Protein AF-A0A7X5C8A1-F1 (afdb_monomer_lite)

Secondary structure (DSSP, 8-state):
---S-S-----HHHHHTTTTTTTTT-PPPS------SSPPPPTT-S--S------HHHHHHHHH---SSS--TT---PPP-TT-----HHHHHHHHHHHHHHHHS-SSTTSHHHHHHHHHHHGGGGGGS-HHHHHHHHHHHHHHHSGGGSS-SSHHHHHHHHHHHHHHHHTT-HHHHHHHHHHHHHHHHHHHHHHHHHHHHHH--THHHHHHHHHHHHHHHHHHHHHHHHHHHHH--

pLDDT: mean 76.16, std 24.08, range [22.42, 98.25]

Structure (mmCIF, N/CA/C/O backbone):
data_AF-A0A7X5C8A1-F1
#
_entry.id   AF-A0A7X5C8A1-F1
#
loop_
_atom_site.group_PDB
_atom_site.id
_atom_site.type_symbol
_atom_site.label_atom_id
_atom_site.label_alt_id
_atom_site.label_comp_id
_atom_site.label_asym_id
_atom_site.label_entity_id
_atom_site.label_seq_id
_atom_site.pdbx_PDB_ins_code
_atom_site.Cartn_x
_atom_site.Cartn_y
_atom_site.Cartn_z
_atom_site.occupancy
_atom_site.B_iso_or_equiv
_atom_site.auth_seq_id
_atom_site.auth_comp_id
_atom_site.auth_asym_id
_atom_site.auth_atom_id
_atom_site.pdbx_PDB_model_num
ATOM 1 N N . MET A 1 1 ? 18.783 -21.673 -19.823 1.00 23.31 1 MET A N 1
ATOM 2 C CA . MET A 1 1 ? 19.556 -21.218 -18.642 1.00 23.31 1 MET A CA 1
ATOM 3 C C . MET A 1 1 ? 19.046 -19.852 -18.131 1.00 23.31 1 MET A C 1
ATOM 5 O O . MET A 1 1 ? 19.830 -18.966 -17.845 1.00 23.31 1 MET A O 1
ATOM 9 N N . LEU A 1 2 ? 17.723 -19.670 -17.980 1.00 22.42 2 LEU A N 1
ATOM 10 C CA . LEU A 1 2 ? 17.087 -18.426 -17.498 1.00 22.42 2 LEU A CA 1
ATOM 11 C C . LEU A 1 2 ? 16.518 -18.650 -16.086 1.00 22.42 2 LEU A C 1
ATOM 13 O O . LEU A 1 2 ? 15.311 -18.630 -15.865 1.00 22.42 2 LEU A O 1
ATOM 17 N N . LYS A 1 3 ? 17.398 -18.962 -15.129 1.00 24.28 3 LYS A N 1
ATOM 18 C CA . LYS A 1 3 ? 17.053 -19.041 -13.703 1.00 24.28 3 LYS A CA 1
ATOM 19 C C . LYS A 1 3 ? 17.475 -17.730 -13.021 1.00 24.28 3 LYS A C 1
ATOM 21 O O . LYS A 1 3 ? 18.615 -17.312 -13.161 1.00 24.28 3 LYS A O 1
ATOM 26 N N . ASN A 1 4 ? 16.571 -17.159 -12.221 1.00 28.09 4 ASN A N 1
ATOM 27 C CA . ASN A 1 4 ? 16.880 -16.375 -11.011 1.00 28.09 4 ASN A CA 1
ATOM 28 C C . ASN A 1 4 ? 17.310 -14.888 -11.081 1.00 28.09 4 ASN A C 1
ATOM 30 O O . ASN A 1 4 ? 18.018 -14.463 -10.174 1.00 28.09 4 ASN A O 1
ATOM 34 N N . HIS A 1 5 ? 16.835 -14.042 -12.010 1.00 25.56 5 HIS A N 1
ATOM 35 C CA . HIS A 1 5 ? 17.118 -12.583 -11.920 1.00 25.56 5 HIS A CA 1
ATOM 36 C C . HIS A 1 5 ? 15.955 -11.604 -12.176 1.00 25.56 5 HIS A C 1
ATOM 38 O O . HIS A 1 5 ? 16.187 -10.392 -12.244 1.00 25.56 5 HIS A O 1
ATOM 44 N N . LEU A 1 6 ? 14.703 -12.076 -12.203 1.00 27.92 6 LEU A N 1
ATOM 45 C CA . LEU A 1 6 ? 13.572 -11.220 -11.827 1.00 27.92 6 LEU A CA 1
ATOM 46 C C . LEU A 1 6 ? 13.621 -11.109 -10.303 1.00 27.92 6 LEU A C 1
ATOM 48 O O . LEU A 1 6 ? 13.213 -12.022 -9.587 1.00 27.92 6 LEU A O 1
ATOM 52 N N . GLY A 1 7 ? 14.288 -10.059 -9.820 1.00 27.66 7 GLY A N 1
ATOM 53 C CA . GLY A 1 7 ? 14.437 -9.801 -8.396 1.00 27.66 7 GLY A CA 1
ATOM 54 C C . GLY A 1 7 ? 13.081 -9.896 -7.708 1.00 27.66 7 GLY A C 1
ATOM 55 O O . GLY A 1 7 ? 12.091 -9.391 -8.228 1.00 27.66 7 GLY A O 1
ATOM 56 N N . LYS A 1 8 ? 13.053 -10.549 -6.542 1.00 29.89 8 LYS A N 1
ATOM 57 C CA . LYS A 1 8 ? 11.969 -10.440 -5.561 1.00 29.89 8 LYS A CA 1
ATOM 58 C C . LYS A 1 8 ? 11.856 -8.970 -5.130 1.00 29.89 8 LYS A C 1
ATOM 60 O O . LYS A 1 8 ? 12.366 -8.585 -4.081 1.00 29.89 8 LYS A O 1
ATOM 65 N N . LEU A 1 9 ? 11.298 -8.133 -5.990 1.00 31.84 9 LEU A N 1
ATOM 66 C CA . LEU A 1 9 ? 10.830 -6.804 -5.655 1.00 31.84 9 LEU A CA 1
ATOM 67 C C . LEU A 1 9 ? 9.420 -7.031 -5.137 1.00 31.84 9 LEU A C 1
ATOM 69 O O . LEU A 1 9 ? 8.553 -7.495 -5.871 1.00 31.84 9 LEU A O 1
ATOM 73 N N . ALA A 1 10 ? 9.284 -6.857 -3.824 1.00 33.50 10 ALA A N 1
ATOM 74 C CA . ALA A 1 10 ? 8.024 -6.971 -3.119 1.00 33.50 10 ALA A CA 1
ATOM 75 C C . ALA A 1 10 ? 6.993 -6.078 -3.817 1.00 33.50 10 ALA A C 1
ATOM 77 O O . ALA A 1 10 ? 7.245 -4.901 -4.072 1.00 33.50 10 ALA A O 1
ATOM 78 N N . SER A 1 11 ? 5.878 -6.686 -4.186 1.00 31.91 11 SER A N 1
ATOM 79 C CA . SER A 1 11 ? 4.758 -6.020 -4.835 1.00 31.91 11 SER A CA 1
ATOM 80 C C . SER A 1 11 ? 3.982 -5.175 -3.825 1.00 31.91 11 SER A C 1
ATOM 82 O O . SER A 1 11 ? 3.995 -5.479 -2.633 1.00 31.91 11 SER A O 1
ATOM 84 N N . GLN A 1 12 ? 3.238 -4.151 -4.261 1.00 33.84 12 GLN A N 1
ATOM 85 C CA . GLN A 1 12 ? 2.301 -3.429 -3.379 1.00 33.84 12 GLN A CA 1
ATOM 86 C C . GLN A 1 12 ? 1.298 -4.388 -2.699 1.00 33.84 12 GLN A C 1
ATOM 88 O O . GLN A 1 12 ? 0.883 -4.153 -1.561 1.00 33.84 12 GLN A O 1
ATOM 93 N N . SER A 1 13 ? 0.989 -5.521 -3.346 1.00 33.62 13 SER A N 1
ATOM 94 C CA . SER A 1 13 ? 0.250 -6.636 -2.748 1.00 33.62 13 SER A CA 1
ATOM 95 C C . SER A 1 13 ? 1.005 -7.337 -1.615 1.00 33.62 13 SER A C 1
ATOM 97 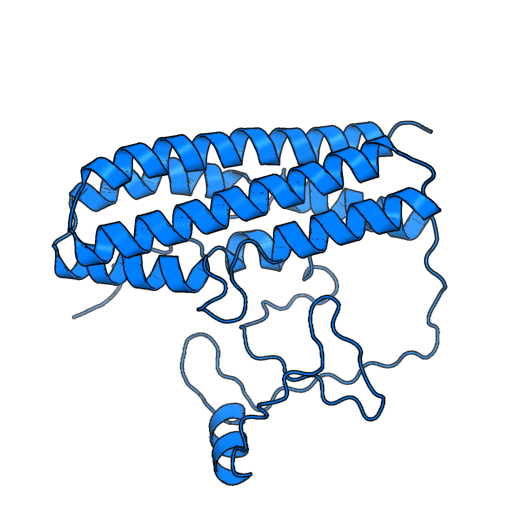O O . SER A 1 13 ? 0.387 -7.640 -0.606 1.00 33.62 13 SER A O 1
ATOM 99 N N . ASP A 1 14 ? 2.323 -7.530 -1.687 1.00 34.22 14 ASP A N 1
ATOM 100 C CA . ASP A 1 14 ? 3.098 -8.054 -0.548 1.00 34.22 14 ASP A CA 1
ATOM 101 C C . ASP A 1 14 ? 3.157 -7.044 0.616 1.00 34.22 14 ASP A C 1
ATOM 103 O O . ASP A 1 14 ? 3.264 -7.437 1.777 1.00 34.22 14 ASP A O 1
ATOM 107 N N . PHE A 1 15 ? 3.046 -5.745 0.312 1.00 37.31 15 PHE A N 1
ATOM 108 C CA . PHE A 1 15 ? 3.096 -4.655 1.290 1.00 37.31 15 PHE A CA 1
ATOM 109 C C . PHE A 1 15 ? 1.808 -4.437 2.076 1.00 37.31 15 PHE A C 1
ATOM 111 O O . PHE A 1 15 ? 1.877 -4.173 3.273 1.00 37.31 15 PHE A O 1
ATOM 118 N N . CYS A 1 16 ? 0.649 -4.545 1.425 1.00 31.77 16 CYS A N 1
ATOM 119 C CA . CYS A 1 16 ? -0.645 -4.283 2.056 1.00 31.77 16 CYS A CA 1
ATOM 120 C C . CYS A 1 16 ? -1.527 -5.525 2.239 1.00 31.77 16 CYS A C 1
ATOM 122 O O . CYS A 1 16 ? -2.360 -5.523 3.143 1.00 31.77 16 CYS A O 1
ATOM 124 N N . ALA A 1 17 ? -1.356 -6.604 1.462 1.00 29.38 17 ALA A N 1
ATOM 125 C CA . ALA A 1 17 ? -2.212 -7.786 1.621 1.00 29.38 17 ALA A CA 1
ATOM 126 C C . ALA A 1 17 ? -1.971 -8.516 2.951 1.00 29.38 17 ALA A C 1
ATOM 128 O O . ALA A 1 17 ? -2.819 -9.299 3.369 1.00 29.38 17 ALA A O 1
ATOM 129 N N . PHE A 1 18 ? -0.855 -8.257 3.641 1.00 29.42 18 PHE A N 1
ATOM 130 C CA . PHE A 1 18 ? -0.554 -8.913 4.914 1.00 29.42 18 PHE A CA 1
ATOM 131 C C . PHE A 1 18 ? -1.433 -8.435 6.081 1.00 29.42 18 PHE A C 1
ATOM 133 O O . PHE A 1 18 ? -1.764 -9.259 6.930 1.00 29.42 18 PHE A O 1
ATOM 140 N N . CYS A 1 19 ? -1.871 -7.169 6.101 1.00 26.64 19 CYS A N 1
ATOM 141 C CA . CYS A 1 19 ? -2.655 -6.634 7.227 1.00 26.64 19 CYS A CA 1
ATOM 142 C C . CYS A 1 19 ? -4.097 -7.147 7.278 1.00 26.64 19 CYS A C 1
ATOM 144 O O . CYS A 1 19 ? -4.630 -7.342 8.358 1.00 26.64 19 CYS A O 1
ATOM 146 N N . LEU A 1 20 ? -4.709 -7.458 6.132 1.00 23.97 20 LEU A N 1
ATOM 147 C CA . LEU A 1 20 ? -6.059 -8.041 6.083 1.00 23.97 20 LEU A CA 1
ATOM 148 C C . LEU A 1 20 ? -6.068 -9.582 6.153 1.00 23.97 20 L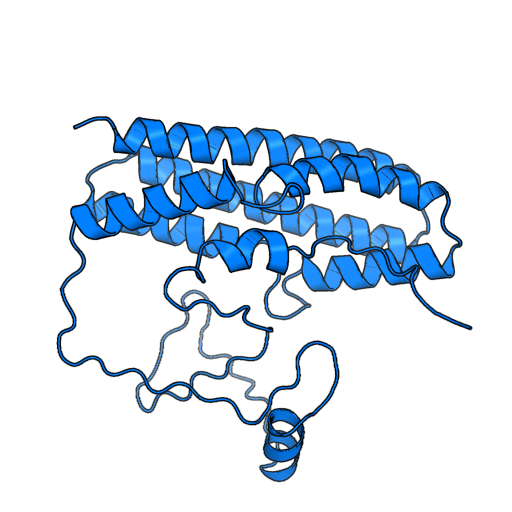EU A C 1
ATOM 150 O O . LEU A 1 20 ? -7.133 -10.188 6.247 1.00 23.97 20 LEU A O 1
ATOM 154 N N . CYS A 1 21 ? -4.907 -10.249 6.075 1.00 26.58 21 CYS A N 1
ATOM 155 C CA . CYS A 1 21 ? -4.834 -11.705 5.870 1.00 26.58 21 CYS A CA 1
ATOM 156 C C . CYS A 1 21 ? -4.460 -12.542 7.095 1.00 26.58 21 CYS A C 1
ATOM 158 O O . CYS A 1 21 ? -4.500 -13.777 6.997 1.00 26.58 21 CYS A O 1
ATOM 160 N N . ARG A 1 22 ? -4.086 -11.944 8.233 1.00 25.75 22 ARG A N 1
ATOM 161 C CA . ARG A 1 22 ? -3.644 -12.746 9.386 1.00 25.75 22 ARG A CA 1
ATOM 162 C C . ARG A 1 22 ? -4.762 -13.508 10.096 1.00 25.75 22 ARG A C 1
ATOM 164 O O . ARG A 1 22 ? -4.467 -14.542 10.682 1.00 25.75 22 ARG A O 1
ATOM 171 N N . PHE A 1 23 ? -6.027 -13.155 9.866 1.00 27.34 23 PHE A N 1
ATOM 172 C CA . PHE A 1 23 ? -7.167 -13.959 10.318 1.00 27.34 23 PHE A CA 1
ATOM 173 C C . PHE A 1 23 ? -7.370 -15.288 9.551 1.00 27.34 23 PHE A C 1
ATOM 175 O O . PHE A 1 23 ? -8.192 -16.100 9.963 1.00 27.34 23 PHE A O 1
ATOM 182 N N . SER A 1 24 ? -6.651 -15.563 8.443 1.00 26.17 24 SER A N 1
ATOM 183 C CA . SER A 1 24 ? -6.858 -16.814 7.668 1.00 26.17 24 SER A CA 1
ATOM 184 C C . SER A 1 24 ? -5.615 -17.507 7.088 1.00 26.17 24 SER A C 1
ATOM 186 O O . SER A 1 24 ? -5.747 -18.522 6.398 1.00 26.17 24 SER A O 1
ATOM 188 N N . GLY A 1 25 ? -4.400 -17.010 7.347 1.00 24.92 25 GLY A N 1
ATOM 189 C CA . GLY A 1 25 ? -3.158 -17.717 6.993 1.00 24.92 25 GLY A CA 1
ATOM 190 C C . GLY A 1 25 ? -2.934 -17.970 5.491 1.00 24.92 25 GLY A C 1
ATOM 191 O O . GLY A 1 25 ? -2.199 -18.891 5.131 1.00 24.92 25 GLY A O 1
ATOM 192 N N . LYS A 1 26 ? -3.554 -17.193 4.589 1.00 25.98 26 LYS A N 1
ATOM 193 C CA . LYS A 1 26 ? -3.425 -17.366 3.128 1.00 25.98 26 LYS A CA 1
ATOM 194 C C . LYS A 1 26 ? -3.136 -16.041 2.422 1.00 25.98 26 LYS A C 1
ATOM 196 O O . LYS A 1 26 ? -3.831 -15.056 2.629 1.00 25.98 26 LYS A O 1
ATOM 201 N N . THR A 1 27 ? -2.146 -16.046 1.528 1.00 27.12 27 THR A N 1
ATOM 202 C CA . THR A 1 27 ? -1.919 -14.982 0.541 1.00 27.12 27 THR A CA 1
ATOM 203 C C . THR A 1 27 ? -3.019 -15.028 -0.521 1.00 27.12 27 THR A C 1
ATOM 205 O O . THR A 1 27 ? -3.254 -16.066 -1.148 1.00 27.12 27 THR A O 1
ATOM 208 N N . PHE A 1 28 ? -3.724 -13.914 -0.724 1.00 31.09 28 PHE A N 1
ATOM 209 C CA . PHE A 1 28 ? -4.750 -13.807 -1.760 1.00 31.09 28 PHE A CA 1
ATOM 210 C C . PHE A 1 28 ? -4.159 -13.218 -3.042 1.00 31.09 28 PHE A C 1
ATOM 212 O O . PHE A 1 28 ? -3.717 -12.075 -3.060 1.00 31.09 28 PHE A O 1
ATOM 219 N N . GLY A 1 29 ? -4.177 -14.006 -4.119 1.00 31.39 29 GLY A N 1
ATOM 220 C CA . GLY A 1 29 ? -4.010 -13.488 -5.474 1.00 31.39 29 GLY A CA 1
ATOM 221 C C . GLY A 1 29 ? -5.260 -12.719 -5.904 1.00 31.39 29 GLY A C 1
ATOM 222 O O . GLY A 1 29 ? -6.379 -13.102 -5.548 1.00 31.39 29 GLY A O 1
ATOM 223 N N . ALA A 1 30 ? -5.056 -11.632 -6.646 1.00 36.50 30 ALA A N 1
ATOM 224 C CA . ALA A 1 30 ? -6.111 -10.844 -7.267 1.00 36.50 30 ALA A CA 1
ATOM 225 C C . ALA A 1 30 ? -6.881 -11.720 -8.266 1.00 36.50 30 ALA A C 1
ATOM 227 O O . ALA A 1 30 ? -6.305 -12.156 -9.256 1.00 36.50 30 ALA A O 1
ATOM 228 N N . ASN A 1 31 ? -8.118 -12.077 -7.901 1.00 35.00 31 ASN A N 1
ATOM 229 C CA . ASN A 1 31 ? -9.252 -12.520 -8.730 1.00 35.00 31 ASN A CA 1
ATOM 230 C C . ASN A 1 31 ? -10.272 -13.198 -7.798 1.00 35.00 31 ASN A C 1
ATOM 232 O O . ASN A 1 31 ? -10.425 -14.421 -7.778 1.00 35.00 31 ASN A O 1
ATOM 236 N N . LYS A 1 32 ? -10.932 -12.398 -6.953 1.00 37.84 32 LYS A N 1
ATOM 237 C CA . LYS A 1 32 ? -12.061 -12.848 -6.132 1.00 37.84 32 LYS A CA 1
ATOM 238 C C . LYS A 1 32 ? -13.339 -12.306 -6.753 1.00 37.84 32 LYS A C 1
ATOM 240 O O . LYS A 1 32 ? -13.548 -11.101 -6.746 1.00 37.84 32 LYS A O 1
ATOM 245 N N . PHE A 1 33 ? -14.186 -13.196 -7.252 1.00 35.50 33 PHE A N 1
ATOM 246 C CA . PHE A 1 33 ? -15.564 -12.858 -7.586 1.00 35.50 33 PHE A CA 1
ATOM 247 C C . PHE A 1 33 ? -16.423 -13.174 -6.369 1.00 35.50 33 PHE A C 1
ATOM 249 O O . PHE A 1 33 ? -16.427 -14.313 -5.895 1.00 35.50 33 PHE A O 1
ATOM 256 N N . LEU A 1 34 ? -17.105 -12.162 -5.840 1.00 35.66 34 LEU A N 1
ATOM 257 C CA . LEU A 1 34 ? -18.118 -12.361 -4.819 1.00 35.66 34 LEU A CA 1
ATOM 258 C C . LEU A 1 34 ? -19.439 -12.622 -5.545 1.00 35.66 34 LEU A C 1
ATOM 260 O O . LEU A 1 34 ? -19.985 -11.729 -6.184 1.00 35.66 34 LEU A O 1
ATOM 264 N N . ILE A 1 35 ? -19.917 -13.862 -5.502 1.00 39.19 35 ILE A N 1
ATOM 265 C CA . ILE A 1 35 ? -21.249 -14.202 -6.003 1.00 39.19 35 ILE A CA 1
ATOM 266 C C . ILE A 1 35 ? -22.184 -14.069 -4.806 1.00 39.19 35 ILE A C 1
ATOM 268 O O . ILE A 1 35 ? -22.287 -14.985 -3.993 1.00 39.19 35 ILE A O 1
ATOM 272 N N . ALA A 1 36 ? -22.794 -12.897 -4.656 1.00 34.34 36 ALA A N 1
ATOM 273 C CA . ALA A 1 36 ? -23.853 -12.682 -3.684 1.00 34.34 36 ALA A CA 1
ATOM 274 C C . ALA A 1 36 ? -25.211 -12.8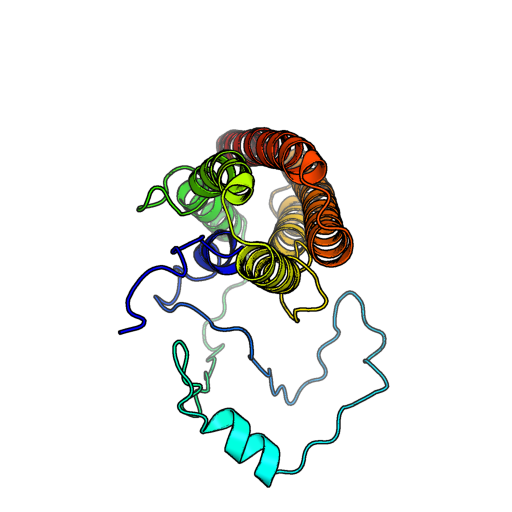14 -4.375 1.00 34.34 36 ALA A C 1
ATOM 276 O O . ALA A 1 36 ? -25.435 -12.249 -5.441 1.00 34.34 36 ALA A O 1
ATOM 277 N N . THR A 1 37 ? -26.130 -13.541 -3.746 1.00 33.31 37 THR A N 1
ATOM 278 C CA . THR A 1 37 ? -27.553 -13.586 -4.121 1.00 33.31 37 THR A CA 1
ATOM 279 C C . THR A 1 37 ? -28.329 -12.363 -3.618 1.00 33.31 37 THR A C 1
ATOM 281 O O . THR A 1 37 ? -29.523 -12.245 -3.878 1.00 33.31 37 THR A O 1
ATOM 284 N N . ALA A 1 38 ? -27.661 -11.450 -2.907 1.00 34.03 38 ALA A N 1
ATOM 285 C CA . ALA A 1 38 ? -28.195 -10.176 -2.448 1.00 34.03 38 ALA A CA 1
ATOM 286 C C . ALA A 1 38 ? -27.473 -9.017 -3.163 1.00 34.03 38 ALA A C 1
ATOM 288 O O . ALA A 1 38 ? -26.261 -9.107 -3.380 1.00 34.03 38 ALA A O 1
ATOM 289 N N . PRO A 1 39 ? -28.179 -7.930 -3.524 1.00 34.47 39 PRO A N 1
ATOM 290 C CA . PRO A 1 39 ? -27.573 -6.781 -4.188 1.00 34.47 39 PRO A CA 1
ATOM 291 C C . PRO A 1 39 ? -26.541 -6.112 -3.272 1.00 34.47 39 PRO A C 1
ATOM 293 O O . PRO A 1 39 ? -26.867 -5.652 -2.180 1.00 34.47 39 PRO A O 1
ATOM 296 N N . ILE A 1 40 ? -25.289 -6.047 -3.726 1.00 40.12 40 ILE A N 1
ATOM 297 C CA . ILE A 1 40 ? -24.205 -5.338 -3.038 1.00 40.12 40 ILE A CA 1
ATOM 298 C C . ILE A 1 40 ? -24.052 -3.967 -3.684 1.00 40.12 40 ILE A C 1
ATOM 300 O O . ILE A 1 40 ? -23.831 -3.872 -4.890 1.00 40.12 40 ILE A O 1
ATOM 304 N N . ARG A 1 41 ? -24.144 -2.904 -2.882 1.00 36.31 41 ARG A N 1
ATOM 305 C CA . ARG A 1 41 ? -23.778 -1.551 -3.314 1.00 36.31 41 ARG A CA 1
ATOM 306 C C . ARG A 1 41 ? -22.272 -1.370 -3.161 1.00 36.31 41 ARG A C 1
ATOM 308 O O . ARG A 1 41 ? -21.737 -1.574 -2.074 1.00 36.31 41 ARG A O 1
ATOM 315 N N . THR A 1 42 ? -21.592 -1.001 -4.240 1.00 37.94 42 THR A N 1
ATOM 316 C CA . THR A 1 42 ? -20.169 -0.653 -4.212 1.00 37.94 42 THR A CA 1
ATOM 317 C C . THR A 1 42 ? -20.006 0.837 -3.872 1.00 37.94 42 THR A C 1
ATOM 319 O O . THR A 1 42 ? -20.737 1.657 -4.425 1.00 37.94 42 THR A O 1
ATOM 322 N N . PRO A 1 43 ? -19.059 1.233 -2.996 1.00 38.22 43 PRO A N 1
ATOM 323 C CA . PRO A 1 43 ? -18.984 2.607 -2.469 1.00 38.22 43 PRO A CA 1
ATOM 324 C C . PRO A 1 43 ? -18.643 3.702 -3.496 1.00 38.22 43 PRO A C 1
ATOM 326 O O . PRO A 1 43 ? -18.682 4.880 -3.159 1.00 38.22 43 PRO A O 1
ATOM 329 N N . LEU A 1 44 ? -18.303 3.334 -4.737 1.00 41.12 44 LEU A N 1
ATOM 330 C CA . LEU A 1 44 ? -17.972 4.263 -5.828 1.00 41.12 44 LEU A CA 1
ATOM 331 C C . LEU A 1 44 ? -18.540 3.822 -7.191 1.00 41.12 44 LEU A C 1
ATOM 333 O O . LEU A 1 44 ? -18.003 4.202 -8.229 1.00 41.12 44 LEU A O 1
ATOM 337 N N . GLY A 1 45 ? -19.596 3.007 -7.211 1.00 41.75 45 GLY A N 1
ATOM 338 C CA . GLY A 1 45 ? -20.279 2.642 -8.450 1.00 41.75 45 GLY A CA 1
ATOM 339 C C . GLY A 1 45 ? -21.766 2.955 -8.381 1.00 41.75 45 GLY A C 1
ATOM 340 O O . GLY A 1 45 ? -22.477 2.378 -7.560 1.00 41.75 45 GLY A O 1
ATOM 341 N N . GLU A 1 46 ? -22.266 3.763 -9.318 1.00 44.62 46 GLU A N 1
ATOM 342 C CA . GLU A 1 46 ? -23.456 3.282 -10.020 1.00 44.62 46 GLU A CA 1
ATOM 343 C C . GLU A 1 46 ? -23.018 1.962 -10.652 1.00 44.62 46 GLU A C 1
ATOM 345 O O . GLU A 1 46 ? -21.921 1.889 -11.209 1.00 44.62 46 GLU A O 1
ATOM 350 N N . ILE A 1 47 ? -23.772 0.896 -10.379 1.00 50.53 47 ILE A N 1
ATOM 351 C CA . ILE A 1 47 ? -23.539 -0.474 -10.853 1.00 50.53 47 ILE A CA 1
ATOM 352 C C . ILE A 1 47 ? -22.864 -0.384 -12.218 1.00 50.53 47 ILE A C 1
ATOM 354 O O . ILE A 1 47 ? -23.456 0.224 -13.099 1.00 50.53 47 ILE A O 1
ATOM 358 N N . ALA A 1 48 ? -21.624 -0.870 -12.362 1.00 46.16 48 ALA A N 1
ATOM 359 C CA . ALA A 1 48 ? -20.911 -0.761 -13.631 1.00 46.16 48 ALA A CA 1
ATOM 360 C C . ALA A 1 48 ? -21.838 -1.301 -14.729 1.00 46.16 48 ALA A C 1
ATOM 362 O O . ALA A 1 48 ? -22.104 -2.501 -14.757 1.00 46.16 48 ALA A O 1
ATOM 363 N N . GLU A 1 49 ? -22.410 -0.406 -15.540 1.00 44.78 49 GLU A N 1
ATOM 364 C CA . GLU A 1 49 ? -23.473 -0.767 -16.486 1.00 44.78 49 GLU A CA 1
ATOM 365 C C . GLU A 1 49 ? -22.947 -1.736 -17.557 1.00 44.78 49 GLU A C 1
ATOM 367 O O . GLU A 1 49 ? -23.711 -2.491 -18.154 1.00 44.78 49 GLU A O 1
ATOM 372 N N . ASP A 1 50 ? -21.622 -1.799 -17.711 1.00 46.16 50 ASP A N 1
ATOM 373 C CA . ASP A 1 50 ? -20.912 -2.772 -18.526 1.00 46.16 50 ASP A CA 1
ATOM 374 C C . ASP A 1 50 ? -20.536 -4.021 -17.720 1.00 46.16 50 ASP A C 1
ATOM 376 O O . ASP A 1 50 ? -19.454 -4.154 -17.137 1.00 46.16 50 ASP A O 1
ATOM 380 N N . TYR A 1 51 ? -21.431 -5.004 -17.739 1.00 54.25 51 TYR A N 1
ATOM 381 C CA . TYR A 1 51 ? -21.058 -6.374 -17.417 1.00 54.25 51 TYR A CA 1
ATOM 382 C C . TYR A 1 51 ? -20.245 -6.964 -18.571 1.00 54.25 51 TYR A C 1
ATOM 384 O O . TYR A 1 51 ? -20.727 -7.085 -19.697 1.00 54.25 51 TYR A O 1
ATOM 392 N N . HIS A 1 52 ? -19.034 -7.437 -18.285 1.00 56.25 52 HIS A N 1
ATOM 393 C CA . HIS A 1 52 ? -18.322 -8.293 -19.227 1.00 56.25 52 HIS A CA 1
ATOM 394 C C . HIS A 1 52 ? -18.949 -9.690 -19.220 1.00 56.25 52 HIS A C 1
ATOM 396 O O . HIS A 1 52 ? -18.674 -10.511 -18.340 1.00 56.25 52 HIS A O 1
ATOM 402 N N . LEU A 1 53 ? -19.807 -9.956 -20.208 1.00 62.34 53 LEU A N 1
ATOM 403 C CA . LEU A 1 53 ? -20.333 -11.293 -20.462 1.00 62.34 53 LEU A CA 1
ATOM 404 C C . LEU A 1 53 ? -19.181 -12.220 -20.855 1.00 62.34 53 LEU A C 1
ATOM 406 O O . LEU A 1 53 ? -18.530 -12.035 -21.879 1.00 62.34 53 LEU A O 1
ATOM 410 N N . VAL A 1 54 ? -18.957 -13.236 -20.030 1.00 71.94 54 VAL A N 1
ATOM 411 C CA . VAL A 1 54 ? -18.030 -14.335 -20.301 1.00 71.94 54 VAL A CA 1
ATOM 412 C C . VAL A 1 54 ? -18.820 -15.626 -20.394 1.00 71.94 54 VAL A C 1
ATOM 414 O O . VAL A 1 54 ? -19.732 -15.873 -19.600 1.00 71.94 54 VAL A O 1
ATOM 417 N N . SER A 1 55 ? -18.478 -16.469 -21.363 1.00 82.88 55 SER A N 1
ATOM 418 C CA . SER A 1 55 ? -19.101 -17.784 -21.469 1.00 82.88 55 SER A CA 1
ATOM 419 C C . SER A 1 55 ? -18.762 -18.639 -20.244 1.00 82.88 55 SER A C 1
ATOM 421 O O . SER A 1 55 ? -17.696 -18.502 -19.635 1.00 82.88 55 SER A O 1
ATOM 423 N N . TYR A 1 56 ? -19.639 -19.590 -19.912 1.00 84.69 56 TYR A N 1
ATOM 424 C CA . TYR A 1 56 ? -19.355 -20.579 -18.867 1.00 84.69 56 TYR A CA 1
ATOM 425 C C . TYR A 1 56 ? -18.005 -21.275 -19.104 1.00 84.69 56 TYR A C 1
ATOM 427 O O . TYR A 1 56 ? -17.215 -21.437 -18.181 1.00 84.69 56 TYR A O 1
ATOM 435 N N . GLN A 1 57 ? -17.704 -21.601 -20.365 1.00 89.25 57 GLN A N 1
ATOM 436 C CA . GLN A 1 57 ? -16.456 -22.248 -20.766 1.00 89.25 57 GLN A CA 1
ATOM 437 C C . GLN A 1 57 ? -15.222 -21.371 -20.513 1.00 89.25 57 GLN A C 1
ATOM 439 O O . GLN A 1 57 ? -14.150 -21.880 -20.192 1.00 89.25 57 GLN A O 1
ATOM 444 N N . GLU A 1 58 ? -15.316 -20.054 -20.697 1.00 82.38 58 GLU A N 1
ATOM 445 C CA . GLU A 1 58 ? -14.221 -19.129 -20.375 1.00 82.38 58 GLU A CA 1
ATOM 446 C C . GLU A 1 58 ? -14.043 -18.980 -18.868 1.00 82.38 58 GLU A C 1
ATOM 448 O O . GLU A 1 58 ? -12.914 -19.036 -18.379 1.00 82.38 58 GLU A O 1
ATOM 453 N N . MET A 1 59 ? -15.143 -18.872 -18.119 1.00 83.12 59 MET A N 1
ATOM 454 C CA . MET A 1 59 ? -15.098 -18.821 -16.659 1.00 83.12 59 MET A CA 1
ATOM 455 C C . MET A 1 59 ? -14.503 -20.108 -16.071 1.00 83.12 59 MET A C 1
ATOM 457 O O . MET A 1 59 ? -13.645 -20.043 -15.191 1.00 83.12 59 MET A O 1
ATOM 461 N N . GLU A 1 60 ? -14.907 -21.275 -16.570 1.00 88.00 60 GLU A N 1
ATOM 462 C CA . GLU A 1 60 ? -14.371 -22.577 -16.171 1.00 88.00 60 GLU A CA 1
ATOM 463 C C . GLU A 1 60 ? -12.868 -22.668 -16.453 1.00 88.00 60 GLU A C 1
ATOM 465 O O . GLU A 1 60 ? -12.092 -23.029 -15.563 1.00 88.00 60 GLU A O 1
ATOM 470 N N . ARG A 1 61 ? -12.423 -22.264 -17.651 1.00 87.50 61 ARG A N 1
ATOM 471 C CA . ARG A 1 61 ? -10.996 -22.201 -18.011 1.00 87.50 61 ARG A CA 1
ATOM 472 C C . ARG A 1 61 ? -10.214 -21.265 -17.090 1.00 87.50 61 ARG A C 1
ATOM 474 O O . ARG A 1 61 ? -9.140 -21.628 -16.611 1.00 87.50 61 ARG A O 1
ATOM 481 N N . ALA A 1 62 ? -10.755 -20.087 -16.790 1.00 84.25 62 ALA A N 1
ATOM 482 C CA . ALA A 1 62 ? -10.117 -19.131 -15.891 1.00 84.25 62 ALA A CA 1
ATOM 483 C C . ALA A 1 62 ? -10.002 -19.681 -14.458 1.00 84.25 62 ALA A C 1
ATOM 485 O O . ALA A 1 62 ? -8.924 -19.637 -13.859 1.00 84.25 62 ALA A O 1
ATOM 486 N N . ARG A 1 63 ? -11.083 -20.255 -13.912 1.00 87.69 63 ARG A N 1
ATOM 487 C CA . ARG A 1 63 ? -11.122 -20.808 -12.546 1.00 87.69 63 ARG A CA 1
ATOM 488 C C . ARG A 1 63 ? -10.271 -22.072 -12.387 1.00 87.69 63 ARG A C 1
ATOM 490 O O . ARG A 1 63 ? -9.681 -22.272 -11.321 1.00 87.69 63 ARG A O 1
ATOM 497 N N . SER A 1 64 ? -10.164 -22.896 -13.427 1.00 91.25 64 SER A N 1
ATOM 498 C CA . SER A 1 64 ? -9.360 -24.126 -13.429 1.00 91.25 64 SER A CA 1
ATOM 499 C C . SER A 1 64 ? -7.879 -23.899 -13.759 1.00 91.25 64 SER A C 1
ATOM 501 O O . SER A 1 64 ? -7.080 -24.828 -13.632 1.00 91.25 64 SER A O 1
ATOM 503 N N . SER A 1 65 ? -7.484 -22.669 -14.110 1.00 87.56 65 SER A N 1
ATOM 504 C CA . SER A 1 65 ? -6.116 -22.329 -14.510 1.00 87.56 65 SER A CA 1
ATOM 505 C C . SER A 1 65 ? -5.054 -22.782 -13.500 1.00 87.56 65 SER A C 1
ATOM 507 O O . SER A 1 65 ? -5.102 -22.479 -12.299 1.00 87.56 65 SER A O 1
ATOM 509 N N . THR A 1 66 ? -4.039 -23.474 -14.020 1.00 87.75 66 THR A N 1
ATOM 510 C CA . THR A 1 66 ? -2.857 -23.942 -13.284 1.00 87.75 66 THR A CA 1
ATOM 511 C C . THR A 1 66 ? -1.653 -23.009 -13.441 1.00 87.75 66 THR A C 1
ATOM 513 O O . THR A 1 66 ? -0.535 -23.388 -13.077 1.00 87.75 66 THR A O 1
ATOM 516 N N . HIS A 1 67 ? -1.850 -21.808 -14.001 1.00 80.31 67 HIS A N 1
ATOM 517 C CA . HIS A 1 67 ? -0.759 -20.876 -14.270 1.00 80.31 67 HIS A CA 1
ATOM 518 C C . HIS A 1 67 ? -0.047 -20.466 -12.972 1.00 80.31 67 HIS A C 1
ATOM 520 O O . HIS A 1 67 ? -0.668 -20.184 -11.945 1.00 80.31 67 HIS A O 1
ATOM 526 N N . ARG A 1 68 ? 1.287 -20.478 -13.001 1.00 72.81 68 ARG A N 1
ATOM 527 C CA . ARG A 1 68 ? 2.131 -20.122 -11.853 1.00 72.81 68 ARG A CA 1
ATOM 528 C C . ARG A 1 68 ? 2.351 -18.604 -11.806 1.00 72.81 68 ARG A C 1
ATOM 530 O O . ARG A 1 68 ? 2.329 -17.973 -12.853 1.00 72.81 68 ARG A O 1
ATOM 537 N N . PRO A 1 69 ? 2.618 -18.016 -10.625 1.00 57.47 69 PRO A N 1
ATOM 538 C CA . PRO A 1 69 ? 2.834 -18.672 -9.329 1.00 57.47 69 PRO A CA 1
ATOM 539 C C . PRO A 1 69 ? 1.555 -18.952 -8.524 1.00 57.47 69 PRO A C 1
ATOM 541 O O . PRO A 1 69 ? 1.618 -19.723 -7.567 1.00 57.47 69 PRO A O 1
ATOM 544 N N . PHE A 1 70 ? 0.406 -18.393 -8.917 1.00 70.88 70 PHE A N 1
ATOM 545 C CA . PHE A 1 70 ? -0.842 -18.457 -8.148 1.00 70.88 70 PHE A CA 1
ATOM 546 C C . PHE A 1 70 ? -1.962 -19.180 -8.921 1.00 70.88 70 PHE A C 1
ATOM 548 O O . PHE A 1 70 ? -2.862 -18.529 -9.445 1.00 70.88 70 PHE A O 1
ATOM 555 N N . PRO A 1 71 ? -1.947 -20.525 -8.990 1.00 78.25 71 PRO A N 1
ATOM 556 C CA . PRO A 1 71 ? -3.005 -21.271 -9.668 1.00 78.25 71 PRO A CA 1
ATOM 557 C C . PRO A 1 71 ? -4.359 -21.071 -8.965 1.00 78.25 71 PRO A C 1
ATOM 559 O O . PRO A 1 71 ? -4.444 -21.156 -7.731 1.00 78.25 71 PRO A O 1
ATOM 562 N N . ALA A 1 72 ? -5.418 -20.856 -9.751 1.00 80.88 72 ALA A N 1
ATOM 563 C CA . ALA A 1 72 ? -6.761 -20.533 -9.262 1.00 80.88 72 ALA A CA 1
ATOM 564 C C . ALA A 1 72 ? -7.427 -21.725 -8.549 1.00 80.88 72 ALA A C 1
ATOM 566 O O . ALA A 1 72 ? -8.085 -21.548 -7.520 1.00 80.88 72 ALA A O 1
ATOM 567 N N . LYS A 1 73 ? -7.177 -22.951 -9.038 1.00 86.00 73 LYS A N 1
ATOM 568 C CA . LYS A 1 73 ? -7.608 -24.231 -8.436 1.00 86.00 73 LYS A CA 1
ATOM 569 C C . LYS A 1 73 ? -9.101 -24.287 -8.077 1.00 86.00 73 LYS A C 1
ATOM 571 O O . LYS A 1 73 ? -9.458 -24.903 -7.076 1.00 86.00 73 LYS A O 1
ATOM 576 N N . ASN A 1 74 ? -9.957 -23.611 -8.841 1.00 85.88 74 ASN A N 1
ATOM 577 C CA . ASN A 1 74 ? -11.399 -23.530 -8.603 1.00 85.88 74 ASN A CA 1
ATOM 578 C C . ASN A 1 74 ? -11.780 -23.139 -7.164 1.00 85.88 74 ASN A C 1
ATOM 580 O O . ASN A 1 74 ? -12.857 -23.503 -6.693 1.00 85.88 74 ASN A O 1
ATOM 584 N N . LYS A 1 75 ? -10.912 -22.405 -6.452 1.00 82.12 75 LYS A N 1
ATOM 585 C CA . LYS A 1 75 ? -11.135 -22.083 -5.041 1.00 82.12 75 LYS A CA 1
ATOM 586 C C . LYS A 1 75 ? -12.439 -21.303 -4.870 1.00 82.12 75 LYS A C 1
ATOM 588 O O . LYS A 1 75 ? -12.767 -20.410 -5.653 1.00 82.12 75 LYS A O 1
ATOM 593 N N . TYR A 1 76 ? -13.166 -21.642 -3.820 1.00 82.12 76 TYR A N 1
ATOM 594 C CA . TYR A 1 76 ? -14.303 -20.884 -3.323 1.00 82.12 76 TYR A CA 1
ATOM 595 C C . TYR A 1 76 ? -14.225 -20.848 -1.798 1.00 82.12 76 TYR A C 1
ATOM 597 O O . TYR A 1 76 ? -13.515 -21.648 -1.182 1.00 82.12 76 TYR A O 1
ATOM 605 N N . LEU A 1 77 ? -14.895 -19.868 -1.207 1.00 80.06 77 LEU A N 1
ATOM 606 C CA . LEU A 1 77 ? -15.011 -19.715 0.235 1.00 80.06 77 LEU A CA 1
ATOM 607 C C . LEU A 1 77 ? -16.495 -19.729 0.567 1.00 80.06 77 LEU A C 1
ATOM 609 O O . LEU A 1 77 ? -17.275 -19.047 -0.095 1.00 80.06 77 LEU A O 1
ATOM 613 N N . LEU A 1 78 ? -16.858 -20.518 1.569 1.00 83.06 78 LEU A N 1
ATOM 614 C CA . LEU A 1 78 ? -18.159 -20.436 2.209 1.00 83.06 78 LEU A CA 1
ATOM 615 C C . LEU A 1 78 ? -17.960 -19.662 3.503 1.00 83.06 78 LEU A C 1
ATOM 617 O O . LEU A 1 78 ? -17.059 -19.979 4.281 1.00 83.06 78 LEU A O 1
ATOM 621 N N . PHE A 1 79 ? -18.768 -18.627 3.685 1.00 80.69 79 PHE A N 1
ATOM 622 C CA . PHE A 1 79 ? -18.813 -17.864 4.918 1.00 80.69 79 PHE A CA 1
ATOM 623 C C . PHE A 1 79 ? -20.055 -18.301 5.678 1.00 80.69 79 PHE A C 1
ATOM 625 O O . PHE A 1 79 ? -21.159 -18.243 5.136 1.00 80.69 79 PHE A O 1
ATOM 632 N N . ASP A 1 80 ? -19.855 -18.758 6.907 1.00 83.81 80 ASP A N 1
ATOM 633 C CA . ASP A 1 80 ? -20.936 -18.971 7.854 1.00 83.81 80 ASP A CA 1
ATOM 634 C C . ASP A 1 80 ? -21.034 -17.735 8.748 1.00 83.81 80 ASP A C 1
ATOM 636 O O . ASP A 1 80 ? -20.056 -17.335 9.380 1.00 83.81 80 ASP A O 1
ATOM 640 N N . PHE A 1 81 ? -22.203 -17.105 8.745 1.00 83.62 81 PHE A N 1
ATOM 641 C CA . PHE A 1 81 ? -22.486 -15.920 9.552 1.00 83.62 81 PHE A CA 1
ATOM 642 C C . PHE A 1 81 ? -23.227 -16.267 10.850 1.00 83.62 81 PHE A C 1
ATOM 644 O O . PHE A 1 81 ? -23.587 -15.368 11.614 1.00 83.62 81 PHE A O 1
ATOM 651 N N . GLN A 1 82 ? -23.462 -17.554 11.129 1.00 89.19 82 GLN A N 1
ATOM 652 C CA . GLN A 1 82 ? -23.965 -17.988 12.427 1.00 89.19 82 GLN A CA 1
ATOM 653 C C . GLN A 1 82 ? -22.971 -17.582 13.527 1.00 89.19 82 GLN A C 1
ATOM 655 O O . GLN A 1 82 ? -21.779 -17.865 13.455 1.00 89.19 82 GLN A O 1
ATOM 660 N N . GLY A 1 83 ? -23.461 -16.876 14.550 1.00 83.31 83 GLY A N 1
ATOM 661 C CA . GLY A 1 83 ? -22.621 -16.360 15.637 1.00 83.31 83 GLY A CA 1
ATOM 662 C C . GLY A 1 83 ? -21.915 -15.030 15.346 1.00 83.31 83 GLY A C 1
ATOM 663 O O . GLY A 1 83 ? -21.044 -14.638 16.124 1.00 83.31 83 GLY A O 1
ATOM 664 N N . TYR A 1 84 ? -22.289 -14.320 14.271 1.00 83.50 84 TYR A N 1
ATOM 665 C CA . TYR A 1 84 ? -21.841 -12.944 14.038 1.00 83.50 84 TYR A CA 1
ATOM 666 C C . TYR A 1 84 ? -22.110 -12.058 15.265 1.00 83.50 84 TYR A C 1
ATOM 668 O O . TYR A 1 84 ? -23.219 -12.035 15.804 1.00 83.50 84 TYR A O 1
ATOM 676 N N . LYS A 1 85 ? -21.085 -11.315 15.690 1.00 82.50 85 LYS A N 1
ATOM 677 C CA . LYS A 1 85 ? -21.166 -10.330 16.772 1.00 82.50 85 LYS A CA 1
ATOM 678 C C . LYS A 1 85 ? -21.190 -8.929 16.182 1.00 82.50 85 LYS A C 1
ATOM 680 O O . LYS A 1 85 ? -20.537 -8.671 15.175 1.00 82.50 85 LYS A O 1
ATOM 685 N N . GLN A 1 86 ? -21.927 -8.031 16.829 1.00 85.94 86 GLN A N 1
ATOM 686 C CA . GLN A 1 86 ? -21.858 -6.613 16.491 1.00 85.94 86 GLN A CA 1
ATOM 687 C C . GLN A 1 86 ? -20.441 -6.086 16.728 1.00 85.94 86 GLN A C 1
ATOM 689 O O . GLN A 1 86 ? -19.755 -6.537 17.643 1.00 85.94 86 GLN A O 1
ATOM 694 N N . ILE A 1 87 ? -20.018 -5.151 15.881 1.00 87.88 87 ILE A N 1
ATOM 695 C CA . ILE A 1 87 ? -18.713 -4.500 15.995 1.00 87.88 87 ILE A CA 1
ATOM 696 C C . ILE A 1 87 ? -18.748 -3.580 17.219 1.00 87.88 87 ILE A C 1
ATOM 698 O O . ILE A 1 87 ? -19.619 -2.715 17.314 1.00 87.88 87 ILE A O 1
ATOM 702 N N . ASP A 1 88 ? -17.802 -3.761 18.137 1.00 90.38 88 ASP A N 1
ATOM 703 C CA . ASP A 1 88 ? -17.622 -2.935 19.330 1.00 90.38 88 ASP A CA 1
ATOM 704 C C . ASP A 1 88 ? -16.252 -2.230 19.330 1.00 90.38 88 ASP A C 1
ATOM 706 O O . ASP A 1 88 ? -15.461 -2.324 18.381 1.00 90.38 88 ASP A O 1
ATOM 710 N N . ARG A 1 89 ? -15.992 -1.445 20.381 1.00 93.81 89 ARG A N 1
ATOM 711 C CA . ARG A 1 89 ? -14.759 -0.656 20.501 1.00 93.81 89 ARG A CA 1
ATOM 712 C C . ARG A 1 89 ? -13.539 -1.552 20.660 1.00 93.81 89 ARG A C 1
ATOM 714 O O . ARG A 1 89 ? -12.471 -1.223 20.142 1.00 93.81 89 ARG A O 1
ATOM 721 N N . GLU A 1 90 ? -13.692 -2.663 21.364 1.00 92.00 90 GLU A N 1
ATOM 722 C CA . GLU A 1 90 ? -12.651 -3.640 21.639 1.00 92.00 90 GLU A CA 1
ATOM 723 C C . GLU A 1 90 ? -12.160 -4.283 20.338 1.00 92.00 90 GLU A C 1
ATOM 725 O O . GLU A 1 90 ? -10.962 -4.225 20.055 1.00 92.00 90 GLU A O 1
ATOM 730 N N . ILE A 1 91 ? -13.076 -4.782 19.500 1.00 90.62 91 ILE A N 1
ATOM 731 C CA . ILE A 1 91 ? -12.762 -5.390 18.198 1.00 90.62 91 ILE A CA 1
ATOM 732 C C . ILE A 1 91 ? -12.052 -4.388 17.281 1.00 90.62 91 ILE A C 1
ATOM 734 O O . ILE A 1 91 ? -11.048 -4.721 16.650 1.00 90.62 91 ILE A O 1
ATOM 738 N N . LEU A 1 92 ? -12.546 -3.148 17.205 1.00 92.12 92 LEU A N 1
ATOM 739 C CA . LEU A 1 92 ? -11.924 -2.112 16.373 1.00 92.12 92 LEU A CA 1
ATOM 740 C C . LEU A 1 92 ? -10.522 -1.750 16.866 1.00 92.12 92 LEU A C 1
ATOM 742 O O . LEU A 1 92 ? -9.598 -1.619 16.063 1.00 92.12 92 LEU A O 1
ATOM 746 N N . THR A 1 93 ? -10.352 -1.610 18.180 1.00 93.44 93 THR A N 1
ATOM 747 C CA . THR A 1 93 ? -9.055 -1.295 18.791 1.00 93.44 93 THR A CA 1
ATOM 748 C C . THR A 1 93 ? -8.044 -2.403 18.515 1.00 93.44 93 THR A C 1
ATOM 750 O O . THR A 1 93 ? -6.919 -2.108 18.110 1.00 93.44 93 THR A O 1
ATOM 753 N N . GLU A 1 94 ? -8.445 -3.666 18.670 1.00 90.94 94 GLU A N 1
ATOM 754 C CA . GLU A 1 94 ? -7.603 -4.827 18.378 1.00 90.94 94 GLU A CA 1
ATOM 755 C C . GLU A 1 94 ? -7.208 -4.875 16.895 1.00 90.94 94 GLU A C 1
ATOM 757 O O . GLU A 1 94 ? -6.021 -4.975 16.583 1.00 90.94 94 GLU A O 1
ATOM 762 N N . ALA A 1 95 ? -8.163 -4.695 15.978 1.00 89.06 95 ALA A N 1
ATOM 763 C CA . ALA A 1 95 ? -7.904 -4.722 14.538 1.00 89.06 95 ALA A CA 1
ATOM 764 C C . ALA A 1 95 ? -6.944 -3.607 14.075 1.00 89.06 95 ALA A C 1
ATOM 766 O O . ALA A 1 95 ? -6.027 -3.847 13.277 1.00 89.06 95 ALA A O 1
ATOM 767 N N . ILE A 1 96 ? -7.115 -2.379 14.585 1.00 91.31 96 ILE A N 1
ATOM 768 C CA . ILE A 1 96 ? -6.211 -1.258 14.277 1.00 91.31 96 ILE A CA 1
ATOM 769 C C . ILE A 1 96 ? -4.825 -1.525 14.884 1.00 91.31 96 ILE A C 1
ATOM 771 O O . ILE A 1 96 ? -3.809 -1.300 14.217 1.00 91.31 96 ILE A O 1
ATOM 775 N N . ALA A 1 97 ? -4.756 -2.025 16.123 1.00 90.25 97 ALA A N 1
ATOM 776 C CA . ALA A 1 97 ? -3.496 -2.334 16.794 1.00 90.25 97 ALA A CA 1
ATOM 777 C C . ALA A 1 97 ? -2.710 -3.438 16.068 1.00 90.25 97 ALA A C 1
ATOM 779 O O . ALA A 1 97 ? -1.514 -3.262 15.820 1.00 90.25 97 ALA A O 1
ATOM 780 N N . GLU A 1 98 ? -3.374 -4.525 15.662 1.00 89.19 98 GLU A N 1
ATOM 781 C CA . GLU A 1 98 ? -2.773 -5.619 14.889 1.00 89.19 98 GLU A CA 1
ATOM 782 C C . GLU A 1 98 ? -2.224 -5.116 13.549 1.00 89.19 98 GLU A C 1
ATOM 784 O O . GLU A 1 98 ? -1.103 -5.458 13.155 1.00 89.19 98 GLU A O 1
ATOM 789 N N . THR A 1 99 ? -2.983 -4.259 12.861 1.00 88.69 99 THR A N 1
ATOM 790 C CA . THR A 1 99 ? -2.549 -3.644 11.600 1.00 88.69 99 THR A CA 1
ATOM 791 C C . THR A 1 99 ? -1.296 -2.793 11.809 1.00 88.69 99 THR A C 1
ATOM 793 O O . THR A 1 99 ? -0.326 -2.909 11.055 1.00 88.69 99 THR A O 1
ATOM 796 N N . CYS A 1 100 ? -1.271 -1.970 12.861 1.00 90.62 100 CYS A N 1
ATOM 797 C CA . CYS A 1 100 ? -0.105 -1.153 13.191 1.00 90.62 100 CYS A CA 1
ATOM 798 C C . CYS A 1 100 ? 1.127 -2.011 13.508 1.00 90.62 100 CYS A C 1
ATOM 800 O O . CYS A 1 100 ? 2.207 -1.732 12.984 1.00 90.62 100 CYS A O 1
ATOM 802 N N . ASP A 1 101 ? 0.977 -3.057 14.326 1.00 87.62 101 ASP A N 1
ATOM 803 C CA . ASP A 1 101 ? 2.075 -3.967 14.664 1.00 87.62 101 ASP A CA 1
ATOM 804 C C . ASP A 1 101 ? 2.600 -4.697 13.424 1.00 87.62 101 ASP A C 1
ATOM 806 O O . ASP A 1 101 ? 3.800 -4.704 13.168 1.00 87.62 101 ASP A O 1
ATOM 810 N N . THR A 1 102 ? 1.710 -5.205 12.572 1.00 86.19 102 THR A N 1
ATOM 811 C CA . THR A 1 102 ? 2.097 -5.900 11.337 1.00 86.19 102 THR A CA 1
ATOM 812 C C . THR A 1 102 ? 2.872 -4.989 10.380 1.00 86.19 102 THR A C 1
ATOM 814 O O . THR A 1 102 ? 3.823 -5.435 9.730 1.00 86.19 102 THR A O 1
ATOM 817 N N . MET A 1 103 ? 2.506 -3.706 10.294 1.00 86.88 103 MET A N 1
ATOM 818 C CA . MET A 1 103 ? 3.179 -2.744 9.416 1.00 86.88 103 MET A CA 1
ATOM 819 C C . MET A 1 103 ? 4.507 -2.237 9.972 1.00 86.88 103 MET A C 1
ATOM 821 O O . MET A 1 103 ? 5.437 -2.014 9.189 1.00 86.88 103 MET A O 1
ATOM 825 N N . LEU A 1 104 ? 4.606 -2.047 11.290 1.00 90.94 104 LEU A N 1
ATOM 826 C CA . LEU A 1 104 ? 5.797 -1.517 11.962 1.00 90.94 104 LEU A CA 1
ATOM 827 C C . LEU A 1 104 ? 6.819 -2.609 12.308 1.00 90.94 104 LEU A C 1
ATOM 829 O O . LEU A 1 104 ? 8.021 -2.383 12.155 1.00 90.94 104 LEU A O 1
ATOM 833 N N . ASN A 1 105 ? 6.343 -3.791 12.700 1.00 88.75 105 ASN A N 1
ATOM 834 C CA . ASN A 1 105 ? 7.125 -4.932 13.178 1.00 88.75 105 ASN A CA 1
ATOM 835 C C . ASN A 1 105 ? 6.906 -6.197 12.320 1.00 88.75 105 ASN A C 1
ATOM 837 O O . ASN A 1 105 ? 6.613 -7.275 12.845 1.00 88.75 105 ASN A O 1
ATOM 841 N N . PRO A 1 106 ? 7.056 -6.123 10.984 1.00 83.62 106 PRO A N 1
ATOM 842 C CA . PRO A 1 106 ? 6.829 -7.284 10.144 1.00 83.62 106 PRO A CA 1
ATOM 843 C C . PRO A 1 106 ? 7.877 -8.386 10.388 1.00 83.62 106 PRO A C 1
ATOM 845 O O . PRO A 1 106 ? 9.054 -8.087 10.611 1.00 83.62 106 PRO A O 1
ATOM 848 N N . PRO A 1 107 ? 7.520 -9.672 10.198 1.00 73.75 107 PRO A N 1
ATOM 849 C CA . PRO A 1 107 ? 8.444 -10.796 10.390 1.00 73.75 107 PRO A CA 1
ATOM 850 C C . PRO A 1 107 ? 9.597 -10.825 9.370 1.00 73.75 107 PRO A C 1
ATOM 852 O O . PRO A 1 107 ? 10.590 -11.523 9.569 1.00 73.75 107 PRO A O 1
ATOM 855 N N . ALA A 1 108 ? 9.484 -10.083 8.263 1.00 74.31 108 ALA A N 1
ATOM 856 C CA . ALA A 1 108 ? 10.514 -9.986 7.237 1.00 74.31 108 ALA A CA 1
ATOM 857 C C . ALA A 1 108 ? 10.767 -8.531 6.828 1.00 74.31 108 ALA A C 1
ATOM 859 O O . ALA A 1 108 ? 9.839 -7.747 6.643 1.00 74.31 108 ALA A O 1
ATOM 860 N N . LYS A 1 109 ? 12.039 -8.197 6.567 1.00 69.38 109 LYS A N 1
ATOM 861 C CA . LYS A 1 109 ? 12.493 -6.842 6.181 1.00 69.38 109 LYS A CA 1
ATOM 862 C C . LYS A 1 109 ? 11.874 -6.302 4.882 1.00 69.38 109 LYS A C 1
ATOM 864 O O . LYS A 1 109 ? 12.016 -5.123 4.587 1.00 69.38 109 LYS A O 1
ATOM 869 N N . LEU A 1 110 ? 11.265 -7.173 4.076 1.00 72.69 110 LEU A N 1
ATOM 870 C CA . LEU A 1 110 ? 10.634 -6.834 2.798 1.00 72.69 110 LEU A CA 1
ATOM 871 C C . LEU A 1 110 ? 9.155 -6.465 2.924 1.00 72.69 110 LEU A C 1
ATOM 873 O O . LEU A 1 110 ? 8.542 -6.184 1.906 1.00 72.69 110 LEU A O 1
ATOM 877 N N . LEU A 1 111 ? 8.587 -6.511 4.125 1.00 77.00 111 LEU A N 1
ATOM 878 C CA . LEU A 1 111 ? 7.165 -6.284 4.368 1.00 77.00 111 LEU A CA 1
ATOM 879 C C . LEU A 1 111 ? 6.958 -4.971 5.133 1.00 77.00 111 LEU A C 1
ATOM 881 O O . LEU A 1 111 ? 7.922 -4.365 5.616 1.00 77.00 111 LEU A O 1
ATOM 885 N N . GLY A 1 112 ? 5.700 -4.541 5.236 1.00 83.88 112 GLY A N 1
ATOM 886 C CA . GLY A 1 112 ? 5.309 -3.335 5.963 1.00 83.88 112 GLY A CA 1
ATOM 887 C C . GLY A 1 112 ? 6.040 -2.079 5.485 1.00 83.88 112 GLY A C 1
ATOM 888 O O . GLY A 1 112 ? 6.469 -1.981 4.331 1.00 83.88 112 GLY A O 1
ATOM 889 N N . VAL A 1 113 ? 6.248 -1.123 6.392 1.00 89.75 113 VAL A N 1
ATOM 890 C CA . VAL A 1 113 ? 6.949 0.132 6.061 1.00 89.75 113 VAL A CA 1
ATOM 891 C C . VAL A 1 113 ? 8.413 -0.105 5.663 1.00 89.75 113 VAL A C 1
ATOM 893 O O . VAL A 1 113 ? 8.982 0.654 4.879 1.00 89.75 113 VAL A O 1
ATOM 896 N N . ASN A 1 114 ? 9.025 -1.197 6.135 1.00 86.44 114 ASN A N 1
ATOM 897 C CA . ASN A 1 114 ? 10.430 -1.508 5.866 1.00 86.44 114 ASN A CA 1
ATOM 898 C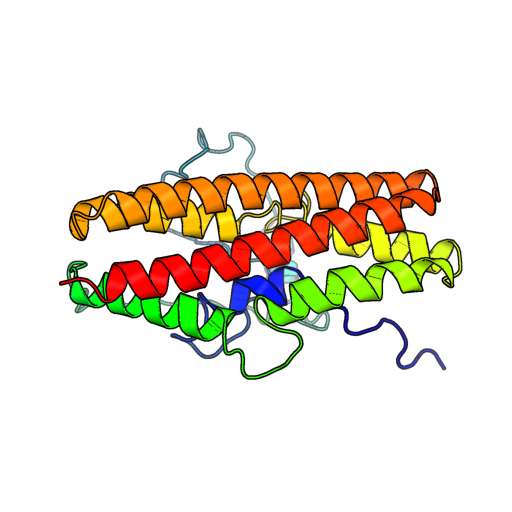 C . ASN A 1 114 ? 10.708 -1.796 4.392 1.00 86.44 114 ASN A C 1
ATOM 900 O O . ASN A 1 114 ? 11.761 -1.405 3.883 1.00 86.44 114 ASN A O 1
ATOM 904 N N . GLY A 1 115 ? 9.793 -2.448 3.676 1.00 85.12 115 GLY A N 1
ATOM 905 C CA . GLY A 1 115 ? 10.028 -2.638 2.250 1.00 85.12 115 GLY A CA 1
ATOM 906 C C . GLY A 1 115 ? 9.607 -1.442 1.390 1.00 85.12 115 GLY A C 1
ATOM 907 O O . GLY A 1 115 ? 10.146 -1.334 0.294 1.00 85.12 115 GLY A O 1
ATOM 908 N N . ILE A 1 116 ? 8.803 -0.489 1.888 1.00 90.75 116 ILE A N 1
ATOM 909 C CA . ILE A 1 116 ? 8.662 0.834 1.240 1.00 90.75 116 ILE A CA 1
ATOM 910 C C . ILE A 1 116 ? 10.016 1.552 1.265 1.00 90.75 116 ILE A C 1
ATOM 912 O O . ILE A 1 116 ? 10.514 1.985 0.224 1.00 90.75 116 ILE A O 1
ATOM 916 N N . LEU A 1 117 ? 10.668 1.588 2.434 1.00 91.56 117 LEU A N 1
ATOM 917 C CA . LEU A 1 117 ? 12.031 2.108 2.579 1.00 91.56 117 LEU A CA 1
ATOM 918 C C . LEU A 1 117 ? 13.012 1.375 1.660 1.00 91.56 117 LEU A C 1
ATOM 920 O O . LEU A 1 117 ? 13.845 1.987 0.994 1.00 91.56 117 LEU A O 1
ATOM 924 N N . LYS A 1 118 ? 12.920 0.045 1.589 1.00 87.25 118 LYS A N 1
ATOM 925 C CA . LYS A 1 118 ? 13.775 -0.708 0.676 1.00 87.25 118 LYS A CA 1
ATOM 926 C C . LYS A 1 118 ? 13.505 -0.326 -0.777 1.00 87.25 118 LYS A C 1
ATOM 928 O O . LYS A 1 118 ? 14.458 -0.095 -1.515 1.00 87.25 118 LYS A O 1
ATOM 933 N N . PHE A 1 119 ? 12.245 -0.237 -1.190 1.00 90.88 119 PHE A N 1
ATOM 934 C CA . PHE A 1 119 ? 11.884 0.102 -2.560 1.00 90.88 119 PHE A CA 1
ATOM 935 C C . PHE A 1 119 ? 12.414 1.482 -2.959 1.00 90.88 119 PHE A C 1
ATOM 937 O O . PHE A 1 119 ? 12.999 1.608 -4.037 1.00 90.88 119 PHE A O 1
ATOM 944 N N . SER A 1 120 ? 12.343 2.467 -2.054 1.00 91.50 120 SER A N 1
ATOM 945 C CA . SER A 1 120 ? 12.891 3.808 -2.290 1.00 91.50 120 SER A CA 1
ATOM 946 C C . SER A 1 120 ? 14.382 3.783 -2.642 1.00 91.50 120 SER A C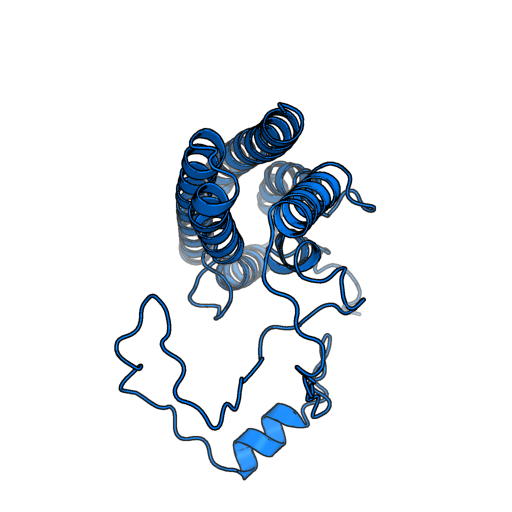 1
ATOM 948 O O . SER A 1 120 ? 14.838 4.579 -3.458 1.00 91.50 120 SER A O 1
ATOM 950 N N . THR A 1 121 ? 15.148 2.837 -2.091 1.00 91.31 121 THR A N 1
ATOM 951 C CA . THR A 1 121 ? 16.593 2.716 -2.347 1.00 91.31 121 THR A CA 1
ATOM 952 C C . THR A 1 121 ? 16.926 1.783 -3.515 1.00 91.31 121 THR A C 1
ATOM 954 O O . THR A 1 121 ? 17.853 2.049 -4.282 1.00 91.31 121 THR A O 1
ATOM 957 N N . GLU A 1 122 ? 16.176 0.693 -3.691 1.00 90.94 122 GLU A N 1
ATOM 958 C CA . GLU A 1 122 ? 16.418 -0.304 -4.741 1.00 90.94 122 GLU A CA 1
ATOM 959 C C . GLU A 1 122 ? 16.065 0.213 -6.138 1.00 90.94 122 GLU A C 1
ATOM 961 O O . GLU A 1 122 ? 16.745 -0.154 -7.100 1.00 90.94 122 GLU A O 1
ATOM 966 N N . ILE A 1 123 ? 15.062 1.090 -6.262 1.00 91.56 123 ILE A N 1
ATOM 967 C CA . ILE A 1 123 ? 14.651 1.653 -7.556 1.00 91.56 123 ILE A CA 1
ATOM 968 C C . ILE A 1 123 ? 15.808 2.391 -8.253 1.00 91.56 123 ILE A C 1
ATOM 970 O O . ILE A 1 123 ? 15.973 2.304 -9.466 1.00 91.56 123 ILE A O 1
ATOM 974 N N . LEU A 1 124 ? 16.723 3.002 -7.490 1.00 93.81 124 LEU A N 1
ATOM 975 C CA . LEU A 1 124 ? 17.913 3.672 -8.031 1.00 93.81 124 LEU A CA 1
ATOM 976 C C . LEU A 1 124 ? 18.888 2.722 -8.732 1.00 93.81 124 LEU A C 1
ATOM 978 O O . LEU A 1 124 ? 19.689 3.153 -9.565 1.00 93.81 124 LEU A O 1
ATOM 982 N N . LYS A 1 125 ? 18.858 1.427 -8.405 1.00 91.00 125 LYS A N 1
ATOM 983 C CA . LYS A 1 125 ? 19.719 0.425 -9.046 1.00 91.00 125 LYS A CA 1
ATOM 984 C C . LYS A 1 125 ? 19.246 0.087 -10.456 1.00 91.00 125 LYS A C 1
ATOM 986 O O . LYS A 1 125 ? 20.041 -0.438 -11.234 1.00 91.00 125 LYS A O 1
ATOM 991 N N . TRP A 1 126 ? 18.004 0.425 -10.808 1.00 92.69 126 TRP A N 1
ATOM 992 C CA . TRP A 1 126 ? 17.433 0.144 -12.126 1.00 92.69 126 TRP A CA 1
ATOM 993 C C . TRP A 1 126 ? 18.106 0.954 -13.234 1.00 92.69 126 TRP A C 1
ATOM 995 O O . TRP A 1 126 ? 18.079 0.533 -14.382 1.00 92.69 126 TRP A O 1
ATOM 1005 N N . LYS A 1 127 ? 18.853 2.015 -12.893 1.00 93.50 127 LYS A N 1
ATOM 1006 C CA . LYS A 1 127 ? 19.741 2.721 -13.834 1.00 93.50 127 LYS A CA 1
ATOM 1007 C C . LYS A 1 127 ? 20.800 1.821 -14.489 1.00 93.50 127 LYS A C 1
ATOM 1009 O O . LYS A 1 127 ? 21.410 2.215 -15.471 1.00 93.50 127 LYS A O 1
ATOM 1014 N N . LYS A 1 128 ? 21.078 0.652 -13.897 1.00 93.56 128 LYS A N 1
ATOM 1015 C CA . LYS A 1 128 ? 22.019 -0.351 -14.420 1.00 93.56 128 LYS A CA 1
ATOM 1016 C C . LYS A 1 128 ? 21.332 -1.433 -15.263 1.00 93.56 128 LYS A C 1
ATOM 1018 O O . LYS A 1 128 ? 21.996 -2.376 -15.682 1.00 93.56 128 LYS A O 1
ATOM 1023 N N . PHE A 1 129 ? 20.010 -1.387 -15.421 1.00 91.62 129 PHE A N 1
ATOM 1024 C CA . PHE A 1 129 ? 19.281 -2.366 -16.225 1.00 91.62 129 PHE A CA 1
ATOM 1025 C C . PHE A 1 129 ? 19.463 -2.074 -17.717 1.00 91.62 129 PHE A C 1
ATOM 1027 O O . PHE A 1 129 ? 19.665 -0.928 -18.108 1.00 91.62 129 PHE A O 1
ATOM 1034 N N . SER A 1 130 ? 19.370 -3.116 -18.549 1.00 94.44 130 SER A N 1
ATOM 1035 C CA . SER A 1 130 ? 19.128 -2.918 -19.979 1.00 94.44 130 SER A CA 1
ATOM 1036 C C . SER A 1 130 ? 17.767 -2.251 -20.184 1.00 94.44 130 SER A C 1
ATOM 1038 O O . SER A 1 130 ? 16.895 -2.357 -19.316 1.00 94.44 130 SER A O 1
ATOM 1040 N N . LEU A 1 131 ? 17.572 -1.603 -21.335 1.00 92.06 131 LEU A N 1
ATOM 1041 C CA . LEU A 1 131 ? 16.318 -0.924 -21.662 1.00 92.06 131 LEU A CA 1
ATOM 1042 C C . LEU A 1 131 ? 15.111 -1.866 -21.525 1.00 92.06 131 LEU A C 1
ATOM 1044 O O . LEU A 1 131 ? 14.214 -1.578 -20.741 1.00 92.06 131 LEU A O 1
ATOM 1048 N N . ASP A 1 132 ? 15.156 -3.046 -22.150 1.00 91.19 132 ASP A N 1
ATOM 1049 C CA . ASP A 1 132 ? 14.071 -4.039 -22.076 1.00 91.19 132 ASP A CA 1
ATOM 1050 C C . ASP A 1 132 ? 13.742 -4.448 -20.638 1.00 91.19 132 ASP A C 1
ATOM 1052 O O . ASP A 1 132 ? 12.579 -4.548 -20.240 1.00 91.19 132 ASP A O 1
ATOM 1056 N N . LYS A 1 133 ? 14.780 -4.661 -19.818 1.00 88.19 133 LYS A N 1
ATOM 1057 C CA . LYS A 1 133 ? 14.607 -5.030 -18.412 1.00 88.19 133 LYS A CA 1
ATOM 1058 C C . LYS A 1 133 ? 14.008 -3.876 -17.611 1.00 88.19 133 LYS A C 1
ATOM 1060 O O . LYS A 1 133 ? 13.192 -4.127 -16.723 1.00 88.19 133 LYS A O 1
ATOM 1065 N N . MET A 1 134 ? 14.410 -2.637 -17.892 1.00 89.38 134 MET A N 1
ATOM 1066 C CA . MET A 1 134 ? 13.856 -1.443 -17.259 1.00 89.38 134 MET A CA 1
ATOM 1067 C C . MET A 1 134 ? 12.381 -1.275 -17.626 1.00 89.38 134 MET A C 1
ATOM 1069 O O . MET A 1 134 ? 11.556 -1.203 -16.718 1.00 89.38 134 MET A O 1
ATOM 1073 N N . THR A 1 135 ? 12.039 -1.309 -18.914 1.00 87.12 135 THR A N 1
ATOM 1074 C CA . THR A 1 135 ? 10.662 -1.190 -19.411 1.00 87.12 135 THR A CA 1
ATOM 1075 C C . THR A 1 135 ? 9.761 -2.263 -18.810 1.00 87.12 135 THR A C 1
ATOM 1077 O O . THR A 1 135 ? 8.741 -1.931 -18.209 1.00 87.12 135 THR A O 1
ATOM 1080 N N . LEU A 1 136 ? 10.170 -3.538 -18.853 1.00 84.12 136 LEU A N 1
ATOM 1081 C CA . LEU A 1 136 ? 9.396 -4.629 -18.257 1.00 84.12 136 LEU A CA 1
ATOM 1082 C C . LEU A 1 136 ? 9.204 -4.443 -16.745 1.00 84.12 136 LEU A C 1
ATOM 1084 O O . LEU A 1 136 ? 8.105 -4.658 -16.234 1.00 84.12 136 LEU A O 1
ATOM 1088 N N . SER A 1 137 ? 10.252 -4.028 -16.024 1.00 82.88 137 SER A N 1
ATOM 1089 C CA . SER A 1 137 ? 10.164 -3.778 -14.578 1.00 82.88 137 SER A CA 1
ATOM 1090 C C . SER A 1 137 ? 9.196 -2.634 -14.268 1.00 82.88 137 SER A C 1
ATOM 1092 O O . SER A 1 137 ? 8.390 -2.759 -13.349 1.00 82.88 137 SER A O 1
ATOM 1094 N N . CYS A 1 138 ? 9.235 -1.552 -15.047 1.00 83.38 138 CYS A N 1
ATOM 1095 C CA . CYS A 1 138 ? 8.367 -0.393 -14.865 1.00 83.38 138 CYS A CA 1
ATOM 1096 C C . CYS A 1 138 ? 6.901 -0.731 -15.144 1.00 83.38 138 CYS A C 1
ATOM 1098 O O . CYS A 1 138 ? 6.067 -0.495 -14.277 1.00 83.38 138 CYS A O 1
ATOM 1100 N N . ILE A 1 139 ? 6.599 -1.374 -16.278 1.00 82.88 139 ILE A N 1
ATOM 1101 C CA . ILE A 1 139 ? 5.234 -1.804 -16.630 1.00 82.88 139 ILE A CA 1
ATOM 1102 C C . ILE A 1 139 ? 4.685 -2.774 -15.580 1.00 82.88 139 ILE A C 1
ATOM 1104 O O . ILE A 1 139 ? 3.558 -2.625 -15.112 1.00 82.88 139 ILE A O 1
ATOM 1108 N N . THR A 1 140 ? 5.497 -3.745 -15.153 1.00 81.69 140 THR A N 1
ATOM 1109 C CA . THR A 1 140 ? 5.083 -4.711 -14.125 1.00 81.69 140 THR A CA 1
ATOM 1110 C C . THR A 1 140 ? 4.737 -4.011 -12.810 1.00 81.69 140 THR A C 1
ATOM 1112 O O . THR A 1 140 ? 3.724 -4.334 -12.197 1.00 81.69 140 THR A O 1
ATOM 1115 N N . ASN A 1 141 ? 5.552 -3.048 -12.367 1.00 82.88 141 ASN A N 1
ATOM 1116 C CA . ASN A 1 141 ? 5.288 -2.321 -11.122 1.00 82.88 141 ASN A CA 1
ATOM 1117 C C . ASN A 1 141 ? 4.132 -1.325 -11.266 1.00 82.88 141 ASN A C 1
ATOM 1119 O O . ASN A 1 141 ? 3.367 -1.172 -10.320 1.00 82.88 141 ASN A O 1
ATOM 1123 N N . TYR A 1 142 ? 3.955 -0.709 -12.437 1.00 84.50 142 TYR A N 1
ATOM 1124 C CA . TYR A 1 142 ? 2.789 0.117 -12.738 1.00 84.50 142 TYR A CA 1
ATOM 1125 C C . TYR A 1 142 ? 1.499 -0.672 -12.528 1.00 84.50 142 TYR A C 1
ATOM 1127 O O . TYR A 1 142 ? 0.671 -0.253 -11.732 1.00 84.50 142 TYR A O 1
ATOM 1135 N N . PHE A 1 143 ? 1.356 -1.857 -13.126 1.00 77.81 143 PHE A N 1
ATOM 1136 C CA . PHE A 1 143 ? 0.154 -2.672 -12.921 1.00 77.81 143 PHE A CA 1
ATOM 1137 C C . PHE A 1 143 ? 0.016 -3.198 -11.487 1.00 77.81 143 PHE A C 1
ATOM 1139 O O . PHE A 1 143 ? -1.089 -3.452 -11.030 1.00 77.81 143 PHE A O 1
ATOM 1146 N N . GLN A 1 144 ? 1.102 -3.334 -10.727 1.00 76.06 144 GLN A N 1
ATOM 1147 C CA . GLN A 1 144 ? 0.990 -3.680 -9.307 1.00 76.06 144 GLN A CA 1
ATOM 1148 C C . GLN A 1 144 ? 0.558 -2.504 -8.422 1.00 76.06 144 GLN A C 1
ATOM 1150 O O . GLN A 1 144 ? 0.082 -2.746 -7.314 1.00 76.06 144 GLN A O 1
ATOM 1155 N N . ILE A 1 145 ? 0.753 -1.260 -8.876 1.00 79.00 145 ILE A N 1
ATOM 1156 C CA . ILE A 1 145 ? 0.516 -0.041 -8.090 1.00 79.00 145 ILE A CA 1
ATOM 1157 C C . ILE A 1 145 ? -0.687 0.760 -8.588 1.00 79.00 145 ILE A C 1
ATOM 1159 O O . ILE A 1 145 ? -1.277 1.476 -7.789 1.00 79.00 145 ILE A O 1
ATOM 1163 N N . SER A 1 146 ? -1.075 0.647 -9.859 1.00 79.06 146 SER A N 1
ATOM 1164 C CA . SER A 1 146 ? -2.185 1.371 -10.488 1.00 79.06 146 SER A CA 1
ATOM 1165 C C . SER A 1 146 ? -3.498 0.606 -10.369 1.00 79.06 146 SER A C 1
ATOM 1167 O O . SER A 1 146 ? -3.531 -0.625 -10.411 1.00 79.06 146 SER A O 1
ATOM 1169 N N . LYS A 1 147 ? -4.608 1.346 -10.301 1.00 78.75 147 LYS A N 1
ATOM 1170 C CA . LYS A 1 147 ? -5.966 0.794 -10.402 1.00 78.75 147 LYS A CA 1
ATOM 1171 C C . LYS A 1 147 ? -6.173 -0.022 -11.686 1.00 78.75 147 LYS A C 1
ATOM 1173 O O . LYS A 1 147 ? -6.967 -0.954 -11.685 1.00 78.75 147 LYS A O 1
ATOM 1178 N N . ASP A 1 148 ? -5.414 0.274 -12.742 1.00 73.81 148 ASP A N 1
ATOM 1179 C CA . ASP A 1 148 ? -5.506 -0.414 -14.037 1.00 73.81 148 ASP A CA 1
ATOM 1180 C C . ASP A 1 148 ? -5.030 -1.874 -13.963 1.00 73.81 148 ASP A C 1
ATOM 1182 O O . ASP A 1 148 ? -5.363 -2.687 -14.819 1.00 73.81 148 ASP A O 1
ATOM 1186 N N . GLY A 1 149 ? -4.301 -2.247 -12.904 1.00 68.12 149 GLY A N 1
ATOM 1187 C CA . GLY A 1 149 ? -4.008 -3.644 -12.573 1.00 68.12 149 GLY A CA 1
ATOM 1188 C C . GLY A 1 149 ? -5.117 -4.368 -11.804 1.00 68.12 149 GLY A C 1
ATOM 1189 O O . GLY A 1 149 ? -4.885 -5.452 -11.268 1.00 68.12 149 GLY A O 1
ATOM 1190 N N . GLY A 1 150 ? -6.305 -3.773 -11.689 1.00 66.38 150 GLY A N 1
ATOM 1191 C CA . GLY A 1 150 ? -7.473 -4.326 -11.005 1.00 66.38 150 GLY A CA 1
ATOM 1192 C C . GLY A 1 150 ? -7.504 -4.002 -9.511 1.00 66.38 150 GLY A C 1
ATOM 1193 O O . GLY A 1 150 ? -8.382 -3.278 -9.055 1.00 66.38 150 GLY A O 1
ATOM 1194 N N . THR A 1 151 ? -6.547 -4.518 -8.732 1.00 61.69 151 THR A N 1
ATOM 1195 C CA . THR A 1 151 ? -6.469 -4.296 -7.268 1.00 61.69 151 THR A CA 1
ATOM 1196 C C . THR A 1 151 ? -5.301 -3.397 -6.850 1.00 61.69 151 THR A C 1
ATOM 1198 O O . THR A 1 151 ? -4.759 -3.562 -5.757 1.00 61.69 151 THR A O 1
ATOM 1201 N N . GLY A 1 152 ? -4.860 -2.494 -7.725 1.00 60.78 152 GLY A N 1
ATOM 1202 C CA . GLY A 1 152 ? -3.881 -1.460 -7.386 1.00 60.78 152 GLY A CA 1
ATOM 1203 C C . GLY A 1 152 ? -4.554 -0.115 -7.095 1.00 60.78 152 GLY A C 1
ATOM 1204 O O . GLY A 1 152 ? -5.727 -0.039 -6.750 1.00 60.78 152 GLY A O 1
ATOM 1205 N N . GLY A 1 153 ? -3.810 0.970 -7.219 1.00 58.94 153 GLY A N 1
ATOM 1206 C CA . GLY A 1 153 ? -4.271 2.352 -7.095 1.00 58.94 153 GLY A CA 1
ATOM 1207 C C . GLY A 1 153 ? -4.274 2.860 -5.656 1.00 58.94 153 GLY A C 1
ATOM 1208 O O . GLY A 1 153 ? -5.245 3.481 -5.215 1.00 58.94 153 GLY A O 1
ATOM 1209 N N . GLY A 1 154 ? -3.277 2.456 -4.858 1.00 70.19 154 GLY A N 1
ATOM 1210 C CA . GLY A 1 154 ? -3.254 2.728 -3.418 1.00 70.19 154 GLY A CA 1
ATOM 1211 C C . GLY A 1 154 ? -4.484 2.183 -2.670 1.00 70.19 154 GLY A C 1
ATOM 1212 O O . GLY A 1 154 ? -4.741 2.609 -1.548 1.00 70.19 154 GLY A O 1
ATOM 1213 N N . ILE A 1 155 ? -5.247 1.255 -3.267 1.00 78.50 155 ILE A N 1
ATOM 1214 C CA . ILE A 1 155 ? -6.583 0.838 -2.807 1.00 78.50 155 ILE A CA 1
ATOM 1215 C C . ILE A 1 155 ? -6.602 0.358 -1.361 1.00 78.50 155 ILE A C 1
ATOM 1217 O O . ILE A 1 155 ? -7.524 0.677 -0.625 1.00 78.50 155 ILE A O 1
ATOM 1221 N N . PHE A 1 156 ? -5.563 -0.343 -0.913 1.00 82.19 156 PHE A N 1
ATOM 1222 C CA . PHE A 1 156 ? -5.479 -0.794 0.473 1.00 82.19 156 PHE A CA 1
ATOM 1223 C C . PHE A 1 156 ? -5.348 0.362 1.467 1.00 82.19 156 PHE A C 1
ATOM 1225 O O . PHE A 1 156 ? -5.848 0.268 2.580 1.00 82.19 156 PHE A O 1
ATOM 1232 N N . ARG A 1 157 ? -4.707 1.465 1.068 1.00 89.19 157 ARG A N 1
ATOM 1233 C CA . ARG A 1 157 ? -4.622 2.685 1.883 1.00 89.19 157 ARG A CA 1
ATOM 1234 C C . ARG A 1 157 ? -5.930 3.458 1.851 1.00 89.19 157 ARG A C 1
ATOM 1236 O O . ARG A 1 157 ? -6.303 3.998 2.880 1.00 89.19 157 ARG A O 1
ATOM 1243 N N . LYS A 1 158 ? -6.633 3.456 0.710 1.00 86.94 158 LYS A N 1
ATOM 1244 C CA . LYS A 1 158 ? -7.997 4.001 0.597 1.00 86.94 158 LYS A CA 1
ATOM 1245 C C . LYS A 1 158 ? -8.937 3.252 1.543 1.00 86.94 158 LYS A C 1
ATOM 1247 O O . LYS A 1 158 ? -9.427 3.834 2.495 1.00 86.94 158 LYS A O 1
ATOM 1252 N N . MET A 1 159 ? -9.009 1.930 1.389 1.00 87.12 159 MET A N 1
ATOM 1253 C CA . MET A 1 159 ? -9.795 1.030 2.236 1.00 87.12 159 MET A CA 1
ATOM 1254 C C . MET A 1 159 ? -9.459 1.171 3.722 1.00 87.12 159 MET A C 1
ATOM 1256 O O . MET A 1 159 ? -10.364 1.230 4.544 1.00 87.12 159 MET A O 1
ATOM 1260 N N . TYR A 1 160 ? -8.173 1.231 4.081 1.00 93.06 160 TYR A N 1
ATOM 1261 C CA . TYR A 1 160 ? -7.784 1.405 5.479 1.00 93.06 160 TYR A CA 1
ATOM 1262 C C . TYR A 1 160 ? -8.111 2.810 6.003 1.00 93.06 160 TYR A C 1
ATOM 1264 O O . TYR A 1 160 ? -8.560 2.944 7.133 1.00 93.06 160 TYR A O 1
ATOM 1272 N N . GLY A 1 161 ? -7.928 3.853 5.189 1.00 94.19 161 GLY A N 1
ATOM 1273 C CA . GLY A 1 161 ? -8.313 5.220 5.534 1.00 94.19 161 GLY A CA 1
ATOM 1274 C C . GLY A 1 161 ? -9.814 5.356 5.782 1.00 94.19 161 GLY A C 1
ATOM 1275 O O . GLY A 1 161 ? -10.201 5.884 6.822 1.00 94.19 161 GLY A O 1
ATOM 1276 N N . ASP A 1 162 ? -10.637 4.809 4.886 1.00 94.12 162 ASP A N 1
ATOM 1277 C CA . ASP A 1 162 ? -12.099 4.778 5.011 1.00 94.12 162 ASP A CA 1
ATOM 1278 C C . ASP A 1 162 ? -12.525 3.980 6.251 1.00 94.12 162 ASP A C 1
ATOM 1280 O O . ASP A 1 162 ? -13.292 4.480 7.073 1.00 94.12 162 ASP A O 1
ATOM 1284 N N . PHE A 1 163 ? -11.927 2.801 6.469 1.00 95.12 163 PHE A N 1
ATOM 1285 C CA . PHE A 1 163 ? -12.127 2.010 7.687 1.00 95.12 163 PHE A CA 1
ATOM 1286 C C . PHE A 1 163 ? -11.834 2.817 8.959 1.00 95.12 163 PHE A C 1
ATOM 1288 O O . PHE A 1 163 ? -12.621 2.777 9.899 1.00 95.12 163 PHE A O 1
ATOM 1295 N N . LEU A 1 164 ? -10.731 3.571 9.008 1.00 96.31 164 LEU A N 1
ATOM 1296 C CA . LEU A 1 164 ? -10.393 4.396 10.172 1.00 96.31 164 LEU A CA 1
ATOM 1297 C C . LEU A 1 164 ? -11.387 5.546 10.374 1.00 96.31 164 LEU A C 1
ATOM 1299 O O . LEU A 1 164 ? -11.717 5.870 11.514 1.00 96.31 164 LEU A O 1
ATOM 1303 N N . ILE A 1 165 ? -11.865 6.165 9.293 1.00 97.56 165 ILE A N 1
ATOM 1304 C CA . ILE A 1 165 ? -12.870 7.235 9.351 1.00 97.56 165 ILE A CA 1
ATOM 1305 C C . ILE A 1 165 ? -14.194 6.695 9.905 1.00 97.56 165 ILE A C 1
ATOM 1307 O O . ILE A 1 165 ? -14.780 7.322 10.787 1.00 97.56 165 ILE A O 1
ATOM 1311 N N . GLU A 1 166 ? -14.633 5.523 9.449 1.00 95.12 166 GLU A N 1
ATOM 1312 C CA . GLU A 1 166 ? -15.836 4.855 9.955 1.00 95.12 166 GLU A CA 1
ATOM 1313 C C . GLU A 1 166 ? -15.660 4.399 11.413 1.00 95.12 166 GLU A C 1
ATOM 1315 O O . GLU A 1 166 ? -16.498 4.688 12.270 1.00 95.12 166 GLU A O 1
ATOM 1320 N N . ALA A 1 167 ? -14.530 3.759 11.733 1.00 94.44 167 ALA A N 1
ATOM 1321 C CA . ALA A 1 167 ? -14.217 3.275 13.077 1.00 94.44 167 ALA A CA 1
ATOM 1322 C C . ALA A 1 167 ? -14.144 4.410 14.110 1.00 94.44 167 ALA A C 1
ATOM 1324 O O . ALA A 1 167 ? -14.537 4.228 15.263 1.00 94.44 167 ALA A O 1
ATOM 1325 N N . ALA A 1 168 ? -13.684 5.597 13.707 1.00 96.31 168 ALA A N 1
ATOM 1326 C CA . ALA A 1 168 ? -13.586 6.766 14.576 1.00 96.31 168 ALA A CA 1
ATOM 1327 C C . ALA A 1 168 ? -14.935 7.213 15.163 1.00 96.31 168 ALA A C 1
ATOM 1329 O O . ALA A 1 168 ? -14.944 7.821 16.234 1.00 96.31 168 ALA A O 1
ATOM 1330 N N . VAL A 1 169 ? -16.057 6.910 14.498 1.00 95.56 169 VAL A N 1
ATOM 1331 C CA . VAL A 1 169 ? -17.405 7.203 15.009 1.00 95.56 169 VAL A CA 1
ATOM 1332 C C . VAL A 1 169 ? -17.718 6.327 16.223 1.00 95.56 169 VAL A C 1
ATOM 1334 O O . VAL A 1 169 ? -18.157 6.842 17.245 1.00 95.56 169 VAL A O 1
ATOM 1337 N N . ILE A 1 170 ? -17.431 5.024 16.141 1.00 94.50 170 ILE A N 1
ATOM 1338 C CA . ILE A 1 170 ? -17.679 4.054 17.223 1.00 94.50 170 ILE A CA 1
ATOM 1339 C C . ILE A 1 170 ? -16.685 4.251 18.378 1.00 94.50 170 ILE A C 1
ATOM 1341 O O . ILE A 1 170 ? -17.045 4.136 19.552 1.00 94.50 170 ILE A O 1
ATOM 1345 N N . LEU A 1 171 ? -15.433 4.577 18.046 1.00 94.25 171 LEU A N 1
ATOM 1346 C CA . LEU A 1 171 ? -14.367 4.860 19.009 1.00 94.25 171 LEU A CA 1
ATOM 1347 C C . LEU A 1 171 ? -14.460 6.266 19.625 1.00 94.25 171 LEU A C 1
ATOM 1349 O O . LEU A 1 171 ? -13.695 6.566 20.536 1.00 94.25 171 LEU A O 1
ATOM 1353 N N . GLU A 1 172 ? -15.350 7.129 19.120 1.00 94.94 172 GLU A N 1
ATOM 1354 C CA . GLU A 1 172 ? -15.496 8.538 19.525 1.00 94.94 172 GLU A CA 1
ATOM 1355 C C . GLU A 1 172 ? -14.173 9.329 19.498 1.00 94.94 172 GLU A C 1
ATOM 1357 O O . GLU A 1 172 ? -13.956 10.270 20.263 1.00 94.94 172 GLU A O 1
ATOM 1362 N N . ASN A 1 173 ? -13.275 8.980 18.572 1.00 94.62 173 ASN A N 1
ATOM 1363 C CA . ASN A 1 173 ? -11.928 9.538 18.506 1.00 94.62 173 ASN A CA 1
ATOM 1364 C C . ASN A 1 173 ? -11.673 10.233 17.162 1.00 94.62 173 ASN A C 1
ATOM 1366 O O . ASN A 1 173 ? -11.268 9.619 16.173 1.00 94.62 173 ASN A O 1
ATOM 1370 N N . LYS A 1 174 ? -11.845 11.560 17.143 1.00 95.75 174 LYS A N 1
ATOM 1371 C CA . LYS A 1 174 ? -11.645 12.392 15.942 1.00 95.75 174 LYS A CA 1
ATOM 1372 C C . LYS A 1 174 ? -10.219 12.325 15.381 1.00 95.75 174 LYS A C 1
ATOM 1374 O O . LYS A 1 174 ? -10.046 12.482 14.173 1.00 95.75 174 LYS A O 1
ATOM 1379 N N . ASN A 1 175 ? -9.209 12.053 16.213 1.00 96.56 175 ASN A N 1
ATOM 1380 C CA . ASN A 1 175 ? -7.831 11.920 15.736 1.00 96.56 175 ASN A CA 1
ATOM 1381 C C . ASN A 1 175 ? -7.674 10.695 14.828 1.00 96.56 175 ASN A C 1
ATOM 1383 O O . ASN A 1 175 ? -6.913 10.755 13.864 1.00 96.56 175 ASN A O 1
ATOM 1387 N N . ILE A 1 176 ? -8.418 9.611 15.080 1.00 96.44 176 ILE A N 1
ATOM 1388 C CA . ILE A 1 176 ? -8.407 8.422 14.217 1.00 96.44 176 ILE A CA 1
ATOM 1389 C C . ILE A 1 176 ? -8.956 8.770 12.828 1.00 96.44 176 ILE A C 1
ATOM 1391 O O . ILE A 1 176 ? -8.317 8.441 11.831 1.00 96.44 176 ILE A O 1
ATOM 1395 N N . ALA A 1 177 ? -10.054 9.531 12.743 1.00 97.56 177 ALA A N 1
ATOM 1396 C CA . ALA A 1 177 ? -10.583 10.002 11.460 1.00 97.56 177 ALA A CA 1
ATOM 1397 C C . ALA A 1 177 ? -9.591 10.919 10.722 1.00 97.56 177 ALA A C 1
ATOM 1399 O O . ALA A 1 177 ? -9.415 10.811 9.507 1.00 97.56 177 ALA A O 1
ATOM 1400 N N . MET A 1 178 ? -8.900 11.812 11.439 1.00 98.06 178 MET A N 1
ATOM 1401 C CA . MET A 1 178 ? -7.860 12.665 10.846 1.00 98.06 178 MET A CA 1
ATOM 1402 C C . MET A 1 178 ? -6.686 11.848 10.290 1.00 98.06 178 MET A C 1
ATOM 1404 O O . MET A 1 178 ? -6.169 12.168 9.219 1.00 98.06 178 MET A O 1
ATOM 1408 N N . LEU A 1 179 ? -6.266 10.792 10.991 1.00 98.00 179 LEU A N 1
ATOM 1409 C CA . LEU A 1 179 ? -5.232 9.871 10.514 1.00 98.00 179 LEU A CA 1
ATOM 1410 C C . LEU A 1 179 ? -5.724 9.054 9.309 1.00 98.00 179 LEU A C 1
ATOM 1412 O O . LEU A 1 179 ? -4.966 8.874 8.358 1.00 98.00 179 LEU A O 1
ATOM 1416 N N . GLY A 1 180 ? -6.994 8.638 9.299 1.00 97.19 180 GLY A N 1
ATOM 1417 C CA . GLY A 1 180 ? -7.633 7.979 8.157 1.00 97.19 180 GLY A CA 1
ATOM 1418 C C . GLY A 1 180 ? -7.591 8.830 6.885 1.00 97.19 180 GLY A C 1
ATOM 1419 O O . GLY A 1 180 ? -7.133 8.362 5.845 1.00 97.19 180 GLY A O 1
ATOM 1420 N N . ASN A 1 181 ? -7.927 10.120 6.983 1.00 98.12 181 ASN A N 1
ATOM 1421 C CA . ASN A 1 181 ? -7.811 11.056 5.856 1.00 98.12 181 ASN A CA 1
ATOM 1422 C C . ASN A 1 181 ? -6.370 11.175 5.330 1.00 98.12 181 ASN A C 1
ATOM 1424 O O . ASN A 1 181 ? -6.151 11.246 4.123 1.00 98.12 181 ASN A O 1
ATOM 1428 N N . GLN A 1 182 ? -5.365 11.137 6.208 1.00 98.19 182 GLN A N 1
ATOM 1429 C CA . GLN A 1 182 ? -3.966 11.150 5.770 1.00 98.19 182 GLN A CA 1
ATOM 1430 C C . GLN A 1 182 ? -3.578 9.872 5.009 1.00 98.19 182 GLN A C 1
ATOM 1432 O O . GLN A 1 182 ? -2.798 9.954 4.061 1.00 98.19 182 GLN A O 1
ATOM 1437 N N . PHE A 1 183 ? -4.149 8.707 5.340 1.00 96.19 183 PHE A N 1
ATOM 1438 C CA . PHE A 1 183 ? -3.971 7.495 4.527 1.00 96.19 183 PHE A CA 1
ATOM 1439 C C . PHE A 1 183 ? -4.556 7.644 3.116 1.00 96.19 183 PHE A C 1
ATOM 1441 O O . PHE A 1 183 ? -3.942 7.160 2.159 1.00 96.19 183 PHE A O 1
ATOM 1448 N N . LEU A 1 184 ? -5.678 8.356 2.959 1.00 94.50 184 LEU A N 1
ATOM 1449 C CA . LEU A 1 184 ? -6.240 8.667 1.639 1.00 94.50 184 LEU A CA 1
ATOM 1450 C C . LEU A 1 184 ? -5.279 9.533 0.809 1.00 94.50 184 LEU A C 1
ATOM 1452 O O . LEU A 1 184 ? -5.081 9.275 -0.379 1.00 94.50 184 LEU A O 1
ATOM 1456 N N . GLU A 1 185 ? -4.619 10.512 1.431 1.00 96.25 185 GLU A N 1
ATOM 1457 C CA . GLU A 1 185 ? -3.604 11.331 0.756 1.00 96.25 185 GLU A CA 1
ATOM 1458 C C . GLU A 1 185 ? -2.365 10.519 0.364 1.00 96.25 185 GLU A C 1
ATOM 1460 O O . GLU A 1 185 ? -1.864 10.651 -0.756 1.00 96.25 185 GLU A O 1
ATOM 1465 N N . VAL A 1 186 ? -1.893 9.618 1.231 1.00 95.25 186 VAL A N 1
ATOM 1466 C CA . VAL A 1 186 ? -0.800 8.693 0.884 1.00 95.25 186 VAL A CA 1
ATOM 1467 C C . VAL A 1 186 ? -1.200 7.797 -0.293 1.00 95.25 186 VAL A C 1
ATOM 1469 O O . VAL A 1 186 ? -0.373 7.513 -1.161 1.00 95.25 186 VAL A O 1
ATOM 1472 N N . ALA A 1 187 ? -2.463 7.372 -0.384 1.00 90.62 187 ALA A N 1
ATOM 1473 C CA . ALA A 1 187 ? -2.933 6.586 -1.520 1.00 90.62 187 ALA A CA 1
ATOM 1474 C C . ALA A 1 187 ? -2.785 7.339 -2.854 1.00 90.62 187 ALA A C 1
ATOM 1476 O O . ALA A 1 187 ? -2.298 6.759 -3.823 1.00 90.62 187 ALA A O 1
ATOM 1477 N N . LYS A 1 188 ? -3.112 8.638 -2.888 1.00 92.81 188 LYS A N 1
ATOM 1478 C CA . LYS A 1 188 ? -2.915 9.492 -4.076 1.00 92.81 188 LYS A CA 1
ATOM 1479 C C . LYS A 1 188 ? -1.437 9.630 -4.452 1.00 92.81 188 LYS A C 1
ATOM 1481 O O . LYS A 1 188 ? -1.100 9.697 -5.631 1.00 92.81 188 LYS A O 1
ATOM 1486 N N . GLN A 1 189 ? -0.536 9.647 -3.468 1.00 94.56 189 GLN A N 1
ATOM 1487 C CA . GLN A 1 189 ? 0.906 9.669 -3.737 1.00 94.56 189 GLN A CA 1
ATOM 1488 C C . GLN A 1 189 ? 1.367 8.381 -4.433 1.00 94.56 189 GLN A C 1
ATOM 1490 O O . GLN A 1 189 ? 2.177 8.446 -5.353 1.00 94.56 189 GLN A O 1
ATOM 1495 N N . TRP A 1 190 ? 0.818 7.220 -4.064 1.00 92.06 190 TRP A N 1
ATOM 1496 C CA . TRP A 1 190 ? 1.093 5.969 -4.777 1.00 92.06 190 TRP A CA 1
ATOM 1497 C C . TRP A 1 190 ? 0.556 5.965 -6.211 1.00 92.06 190 TRP A C 1
ATOM 1499 O O . TRP A 1 190 ? 1.246 5.460 -7.094 1.00 92.06 190 TRP A O 1
ATOM 1509 N N . ASP A 1 191 ? -0.608 6.572 -6.458 1.00 89.31 191 ASP A N 1
ATOM 1510 C CA . ASP A 1 191 ? -1.139 6.749 -7.819 1.00 89.31 191 ASP A CA 1
ATOM 1511 C C . ASP A 1 191 ? -0.156 7.563 -8.690 1.00 89.31 191 ASP A C 1
ATOM 1513 O O . ASP A 1 191 ? 0.104 7.218 -9.842 1.00 89.31 191 ASP A O 1
ATOM 1517 N N . LYS A 1 192 ? 0.491 8.585 -8.113 1.00 93.50 192 LYS A N 1
ATOM 1518 C CA . LYS A 1 192 ? 1.545 9.357 -8.791 1.00 93.50 192 LYS A CA 1
ATOM 1519 C C . LYS A 1 192 ? 2.803 8.528 -9.086 1.00 93.50 192 LYS A C 1
ATOM 1521 O O . LYS A 1 192 ? 3.373 8.658 -10.166 1.00 93.50 192 LYS A O 1
ATOM 1526 N N . ILE A 1 193 ? 3.228 7.666 -8.157 1.00 93.81 193 ILE A N 1
ATOM 1527 C CA . ILE A 1 193 ? 4.362 6.752 -8.386 1.00 93.81 193 ILE A CA 1
ATOM 1528 C C . ILE A 1 193 ? 4.062 5.784 -9.535 1.00 93.81 193 ILE A C 1
ATOM 1530 O O . ILE A 1 193 ? 4.949 5.515 -10.344 1.00 93.81 193 ILE A O 1
ATOM 1534 N N . ALA A 1 194 ? 2.830 5.275 -9.633 1.00 90.12 194 ALA A N 1
ATOM 1535 C CA . ALA A 1 194 ? 2.412 4.474 -10.780 1.00 90.12 194 ALA A CA 1
ATOM 1536 C C . ALA A 1 194 ? 2.572 5.260 -12.090 1.00 90.12 194 ALA A C 1
ATOM 1538 O O . ALA A 1 194 ? 3.219 4.762 -13.010 1.00 90.12 194 ALA A O 1
ATOM 1539 N N . GLU A 1 195 ? 2.071 6.491 -12.162 1.00 93.00 195 GLU A N 1
ATOM 1540 C CA . GLU A 1 195 ? 2.214 7.307 -13.372 1.00 93.00 195 GLU A CA 1
ATOM 1541 C C . GLU A 1 195 ? 3.688 7.533 -13.750 1.00 93.00 195 GLU A C 1
ATOM 1543 O O . GLU A 1 195 ? 4.070 7.350 -14.902 1.00 93.00 195 GLU A O 1
ATOM 1548 N N . ASP A 1 196 ? 4.559 7.828 -12.782 1.00 95.44 196 ASP A N 1
ATOM 1549 C CA . ASP A 1 196 ? 5.993 7.990 -13.048 1.00 95.44 196 ASP A CA 1
ATOM 1550 C C . ASP A 1 196 ? 6.656 6.697 -13.562 1.00 95.44 196 ASP A C 1
ATOM 1552 O O . ASP A 1 196 ? 7.534 6.755 -14.429 1.00 95.44 196 ASP A O 1
ATOM 1556 N N . LEU A 1 197 ? 6.234 5.525 -13.074 1.00 91.56 197 LEU A N 1
ATOM 1557 C CA . LEU A 1 197 ? 6.679 4.230 -13.600 1.00 91.56 197 LEU A CA 1
ATOM 1558 C C . LEU A 1 197 ? 6.213 4.030 -15.044 1.00 91.56 197 LEU A C 1
ATOM 1560 O O . LEU A 1 197 ? 6.998 3.581 -15.884 1.00 91.56 197 LEU A O 1
ATOM 1564 N N . TRP A 1 198 ? 4.966 4.384 -15.350 1.00 93.62 198 TRP A N 1
ATOM 1565 C CA . TRP A 1 198 ? 4.439 4.322 -16.709 1.00 93.62 198 TRP A CA 1
ATOM 1566 C C . TRP A 1 198 ? 5.232 5.234 -17.649 1.00 93.62 198 TRP A C 1
ATOM 1568 O O . TRP A 1 198 ? 5.764 4.769 -18.659 1.00 93.62 198 TRP A O 1
ATOM 1578 N N . GLN A 1 199 ? 5.444 6.493 -17.265 1.00 95.44 199 GLN A N 1
ATOM 1579 C CA . GLN A 1 199 ? 6.229 7.452 -18.043 1.00 95.44 199 GLN A CA 1
ATOM 1580 C C . GLN A 1 199 ? 7.683 7.014 -18.232 1.00 95.44 199 GLN A C 1
ATOM 1582 O O . GLN A 1 199 ? 8.244 7.175 -19.320 1.00 95.44 199 GLN A O 1
ATOM 1587 N N . LEU A 1 200 ? 8.310 6.417 -17.215 1.00 93.31 200 LEU A N 1
ATOM 1588 C CA . LEU A 1 200 ? 9.656 5.863 -17.347 1.00 93.31 200 LEU A CA 1
ATOM 1589 C C . LEU A 1 200 ? 9.699 4.711 -18.359 1.00 93.31 200 LEU A C 1
ATOM 1591 O O . LEU A 1 200 ? 10.671 4.599 -19.107 1.00 93.31 200 LEU A O 1
ATOM 1595 N N . SER A 1 201 ? 8.651 3.885 -18.418 1.00 92.69 201 SER A N 1
ATOM 1596 C CA . SER A 1 201 ? 8.570 2.780 -19.378 1.00 92.69 201 SER A CA 1
ATOM 1597 C C . SER A 1 201 ? 8.502 3.248 -20.836 1.00 92.69 201 SER A C 1
ATOM 1599 O O . SER A 1 201 ? 9.046 2.570 -21.707 1.00 92.69 201 SER A O 1
ATOM 1601 N N . LEU A 1 202 ? 7.895 4.416 -21.082 1.00 94.12 202 LEU A N 1
ATOM 1602 C CA . LEU A 1 202 ? 7.740 5.017 -22.410 1.00 94.12 202 LEU A CA 1
ATOM 1603 C C . LEU A 1 202 ? 8.956 5.854 -22.826 1.00 94.12 202 LEU A C 1
ATOM 1605 O O . LEU A 1 202 ? 9.401 5.788 -23.967 1.00 94.12 202 LEU A O 1
ATOM 1609 N N . SER A 1 203 ? 9.485 6.662 -21.904 1.00 93.31 203 SER A N 1
ATOM 1610 C CA . SER A 1 203 ? 10.503 7.681 -22.205 1.00 93.31 203 SER A CA 1
ATOM 1611 C C . SER A 1 203 ? 11.944 7.228 -21.980 1.00 93.31 203 SER A C 1
ATOM 1613 O O . SER A 1 203 ? 12.869 7.906 -22.424 1.00 93.31 203 SER A O 1
ATOM 1615 N N . ALA A 1 204 ? 12.156 6.143 -21.226 1.00 91.31 204 ALA A N 1
ATOM 1616 C CA . ALA A 1 204 ? 13.466 5.728 -20.718 1.00 91.31 204 ALA A CA 1
ATOM 1617 C C . ALA A 1 204 ? 14.222 6.824 -19.927 1.00 91.31 204 ALA A C 1
ATOM 1619 O O . ALA A 1 204 ? 15.434 6.725 -19.713 1.00 91.31 204 ALA A O 1
ATOM 1620 N N . ASN A 1 205 ? 13.525 7.867 -19.457 1.00 92.62 205 ASN A N 1
ATOM 1621 C CA . ASN A 1 205 ? 14.130 8.989 -18.749 1.00 92.62 205 ASN A CA 1
ATOM 1622 C C . ASN A 1 205 ? 14.547 8.601 -17.321 1.00 92.62 205 ASN A C 1
ATOM 1624 O O . ASN A 1 205 ? 13.798 8.769 -16.357 1.00 92.62 205 ASN A O 1
ATOM 1628 N N . VAL A 1 206 ? 15.793 8.157 -17.167 1.00 92.25 206 VAL A N 1
ATOM 1629 C CA . VAL A 1 206 ? 16.363 7.701 -15.888 1.00 92.25 206 VAL A CA 1
ATOM 1630 C C . VAL A 1 206 ? 16.345 8.745 -14.762 1.00 92.25 206 VAL A C 1
ATOM 1632 O O . VAL A 1 206 ? 16.489 8.367 -13.599 1.00 92.25 206 VAL A O 1
ATOM 1635 N N . SER A 1 207 ? 16.138 10.038 -15.050 1.00 93.50 207 SER A N 1
ATOM 1636 C CA . SER A 1 207 ? 15.976 11.060 -14.001 1.00 93.50 207 SER A CA 1
ATOM 1637 C C . SER A 1 207 ? 14.737 10.814 -13.126 1.00 93.50 207 SER A C 1
ATOM 1639 O O . SER A 1 207 ? 14.761 11.122 -11.931 1.00 93.50 207 SER A O 1
ATOM 1641 N N . LEU A 1 208 ? 13.703 10.154 -13.670 1.00 95.00 208 LEU A N 1
ATOM 1642 C CA . LEU A 1 208 ? 12.501 9.756 -12.931 1.00 95.00 208 LEU A CA 1
ATOM 1643 C C . LEU A 1 208 ? 12.813 8.779 -11.791 1.00 95.00 208 LEU A C 1
ATOM 1645 O O . LEU A 1 208 ? 12.123 8.794 -10.777 1.00 95.00 208 LEU A O 1
ATOM 1649 N N . LEU A 1 209 ? 13.894 7.993 -11.884 1.00 94.69 209 LEU A N 1
ATOM 1650 C CA . LEU A 1 209 ? 14.317 7.102 -10.798 1.00 94.69 209 LEU A CA 1
ATOM 1651 C C . LEU A 1 209 ? 14.686 7.883 -9.529 1.00 94.69 209 LEU A C 1
ATOM 1653 O O . LEU A 1 209 ? 14.342 7.459 -8.428 1.00 94.69 209 LEU A O 1
ATOM 1657 N N . GLN A 1 210 ? 15.363 9.029 -9.671 1.00 97.06 210 GLN A N 1
ATOM 1658 C CA . GLN A 1 210 ? 15.731 9.881 -8.532 1.00 97.06 210 GLN A CA 1
ATOM 1659 C C . GLN A 1 210 ? 14.507 10.567 -7.928 1.00 97.06 210 GLN A C 1
ATOM 1661 O O . GLN A 1 210 ? 14.361 10.602 -6.705 1.00 97.06 210 GLN A O 1
ATOM 1666 N N . LYS A 1 211 ? 13.602 11.058 -8.784 1.00 97.38 211 LYS A N 1
ATOM 1667 C CA . LYS A 1 211 ? 12.315 11.622 -8.362 1.00 97.38 211 LYS A CA 1
ATOM 1668 C C . LYS A 1 211 ? 11.514 10.600 -7.549 1.00 97.38 211 LYS A C 1
ATOM 1670 O O . LYS A 1 211 ? 11.207 10.865 -6.389 1.00 97.38 211 LYS A O 1
ATOM 1675 N N . MET A 1 212 ? 11.265 9.415 -8.112 1.00 96.56 212 MET A N 1
ATOM 1676 C CA . MET A 1 212 ? 10.510 8.350 -7.447 1.00 96.56 212 MET A CA 1
ATOM 1677 C C . MET A 1 212 ? 11.183 7.897 -6.151 1.00 96.56 212 MET A C 1
ATOM 1679 O O . MET A 1 212 ? 10.511 7.747 -5.140 1.00 96.56 212 MET A O 1
ATOM 1683 N N . SER A 1 213 ? 12.510 7.732 -6.129 1.00 96.50 213 SER A N 1
ATOM 1684 C CA . SER A 1 213 ? 13.248 7.371 -4.911 1.00 96.50 213 SER A CA 1
ATOM 1685 C C . SER A 1 213 ? 12.980 8.344 -3.755 1.00 96.50 213 SER A C 1
ATOM 1687 O O . SER A 1 213 ? 12.668 7.917 -2.640 1.00 96.50 213 SER A O 1
ATOM 1689 N N . LYS A 1 214 ? 13.028 9.655 -4.025 1.00 98.25 214 LYS A N 1
ATOM 1690 C CA . LYS A 1 214 ? 12.721 10.699 -3.039 1.00 98.25 214 LYS A CA 1
ATOM 1691 C C . LYS A 1 214 ? 11.254 10.667 -2.604 1.00 98.25 214 LYS A C 1
ATOM 1693 O O . LYS A 1 214 ? 10.977 10.767 -1.411 1.00 98.25 214 LYS A O 1
ATOM 1698 N N . GLU A 1 215 ? 10.325 10.526 -3.545 1.00 97.38 215 GLU A N 1
ATOM 1699 C CA . GLU A 1 215 ? 8.888 10.498 -3.248 1.00 97.38 215 GLU A CA 1
ATOM 1700 C C . GLU A 1 215 ? 8.492 9.249 -2.438 1.00 97.38 215 GLU A C 1
ATOM 1702 O O . GLU A 1 215 ? 7.827 9.377 -1.411 1.00 97.38 215 GLU A O 1
ATOM 1707 N N . ILE A 1 216 ? 9.000 8.063 -2.794 1.00 95.62 216 ILE A N 1
ATOM 1708 C CA . ILE A 1 216 ? 8.778 6.809 -2.050 1.00 95.62 216 ILE A CA 1
ATOM 1709 C C . ILE A 1 216 ? 9.389 6.892 -0.642 1.00 95.62 216 ILE A C 1
ATOM 1711 O O . ILE A 1 216 ? 8.804 6.393 0.320 1.00 95.62 216 ILE A O 1
ATOM 1715 N N . MET A 1 217 ? 10.544 7.548 -0.479 1.00 97.62 217 MET A N 1
ATOM 1716 C CA . MET A 1 217 ? 11.101 7.817 0.853 1.00 97.62 217 MET A CA 1
ATOM 1717 C C . MET A 1 217 ? 10.173 8.718 1.683 1.00 97.62 217 MET A C 1
ATOM 1719 O O . MET A 1 217 ? 9.981 8.472 2.873 1.00 97.62 217 MET A O 1
ATOM 1723 N N . GLY A 1 218 ? 9.572 9.735 1.061 1.00 97.94 218 GLY A N 1
ATOM 1724 C CA . GLY A 1 218 ? 8.562 10.584 1.695 1.00 97.94 218 GLY A CA 1
ATOM 1725 C C . GLY A 1 218 ? 7.353 9.781 2.178 1.00 97.94 218 GLY A C 1
ATOM 1726 O O . GLY A 1 218 ? 6.974 9.901 3.343 1.00 97.94 218 GLY A O 1
ATOM 1727 N N . ILE A 1 219 ? 6.822 8.903 1.323 1.00 96.00 219 ILE A N 1
ATOM 1728 C CA . ILE A 1 219 ? 5.737 7.967 1.658 1.00 96.00 219 ILE A CA 1
ATOM 1729 C C . ILE A 1 219 ? 6.119 7.089 2.856 1.00 96.00 219 ILE A C 1
ATOM 1731 O O . ILE A 1 219 ? 5.336 6.964 3.794 1.00 96.00 219 ILE A O 1
ATOM 1735 N N . TYR A 1 220 ? 7.327 6.511 2.870 1.00 95.69 220 TYR A N 1
ATOM 1736 C CA . TYR A 1 220 ? 7.806 5.705 4.000 1.00 95.69 220 TYR A CA 1
ATOM 1737 C C . TYR A 1 220 ? 7.764 6.485 5.321 1.00 95.69 220 TYR A C 1
ATOM 1739 O O . TYR A 1 220 ? 7.234 5.984 6.315 1.00 95.69 220 TYR A O 1
ATOM 1747 N N . CYS A 1 221 ? 8.306 7.707 5.337 1.00 97.88 221 CYS A N 1
ATOM 1748 C CA . CYS A 1 221 ? 8.310 8.548 6.532 1.00 97.88 221 CYS A CA 1
ATOM 1749 C C . CYS A 1 221 ? 6.885 8.873 6.997 1.00 97.88 221 CYS A C 1
ATOM 1751 O O . CYS A 1 221 ? 6.598 8.785 8.190 1.00 97.88 221 CYS A O 1
ATOM 1753 N N . GLN A 1 222 ? 5.991 9.210 6.062 1.00 97.31 222 GLN A N 1
ATOM 1754 C CA . GLN A 1 222 ? 4.590 9.499 6.361 1.00 97.31 22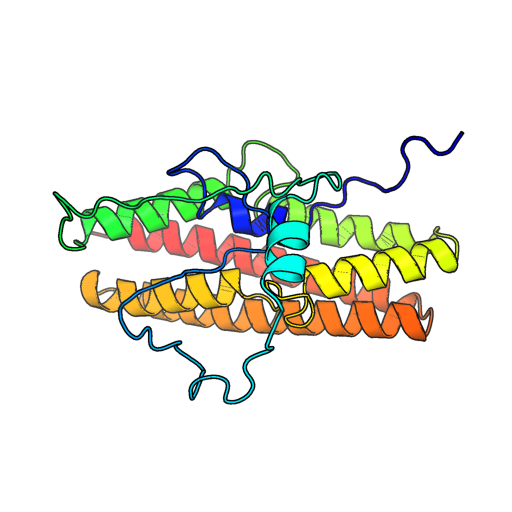2 GLN A CA 1
ATOM 1755 C C . GLN A 1 222 ? 3.875 8.273 6.937 1.00 97.31 222 GLN A C 1
ATOM 1757 O O . GLN A 1 222 ? 3.357 8.350 8.046 1.00 97.31 222 GLN A O 1
ATOM 1762 N N . GLU A 1 223 ? 3.903 7.125 6.256 1.00 95.62 223 GLU A N 1
ATOM 1763 C CA . GLU A 1 223 ? 3.215 5.914 6.722 1.00 95.62 223 GLU A CA 1
ATOM 1764 C C . GLU A 1 223 ? 3.733 5.434 8.074 1.00 95.62 223 GLU A C 1
ATOM 1766 O O . GLU A 1 223 ? 2.942 5.095 8.953 1.00 95.62 223 GLU A O 1
ATOM 1771 N N . LYS A 1 224 ? 5.052 5.458 8.288 1.00 96.62 224 LYS A N 1
ATOM 1772 C CA . LYS A 1 224 ? 5.631 5.094 9.583 1.00 96.62 224 LYS A CA 1
ATOM 1773 C C . LYS A 1 224 ? 5.109 5.994 10.704 1.00 96.62 224 LYS A C 1
ATOM 1775 O O . LYS A 1 224 ? 4.715 5.484 11.752 1.00 96.62 224 LYS A O 1
ATOM 1780 N N . ASN A 1 225 ? 5.059 7.305 10.472 1.00 98.19 225 ASN A N 1
ATOM 1781 C CA . ASN A 1 225 ? 4.521 8.257 11.440 1.00 98.19 225 ASN A CA 1
ATOM 1782 C C . ASN A 1 225 ? 3.018 8.052 11.672 1.00 98.19 225 ASN A C 1
ATOM 1784 O O . ASN A 1 225 ? 2.570 8.167 12.814 1.00 98.19 225 ASN A O 1
ATOM 1788 N N . LEU A 1 226 ? 2.246 7.718 10.633 1.00 97.69 226 LEU A N 1
ATOM 1789 C CA . LEU A 1 226 ? 0.812 7.439 10.747 1.00 97.69 226 LEU A CA 1
ATOM 1790 C C . LEU A 1 226 ? 0.546 6.227 11.639 1.00 97.69 226 LEU A C 1
ATOM 1792 O O . LEU A 1 226 ? -0.215 6.345 12.596 1.00 97.69 226 LEU A O 1
ATOM 1796 N N . TYR A 1 227 ? 1.217 5.097 11.399 1.00 96.44 227 TYR A N 1
ATOM 1797 C CA . TYR A 1 227 ? 1.049 3.901 12.233 1.00 96.44 227 TYR A CA 1
ATOM 1798 C C . TYR A 1 227 ? 1.495 4.134 13.683 1.00 96.44 227 TYR A C 1
ATOM 1800 O O . TYR A 1 227 ? 0.803 3.729 14.614 1.00 96.44 227 TYR A O 1
ATOM 1808 N N . GLN A 1 228 ? 2.603 4.846 13.904 1.00 97.12 228 GLN A N 1
ATOM 1809 C CA . GLN A 1 228 ? 3.038 5.206 15.261 1.00 97.12 228 GLN A CA 1
ATOM 1810 C C . GLN A 1 228 ? 2.047 6.147 15.960 1.00 97.12 228 GLN A C 1
ATOM 1812 O O . GLN A 1 228 ? 1.830 6.043 17.168 1.00 97.12 228 GLN A O 1
ATOM 1817 N N . SER A 1 229 ? 1.438 7.071 15.216 1.00 97.19 229 SER A N 1
ATOM 1818 C CA . SER A 1 229 ? 0.419 7.981 15.745 1.00 97.19 229 SER A CA 1
ATOM 1819 C C . SER A 1 229 ? -0.878 7.246 16.060 1.00 97.19 229 SER A C 1
ATOM 1821 O O . SER A 1 229 ? -1.478 7.528 17.095 1.00 97.19 229 SER A O 1
ATOM 1823 N N . LEU A 1 230 ? -1.280 6.273 15.237 1.00 95.62 230 LEU A N 1
ATOM 1824 C CA . LEU A 1 230 ? -2.415 5.398 15.527 1.00 95.62 230 LEU A CA 1
ATOM 1825 C C . LEU A 1 230 ? -2.197 4.638 16.838 1.00 95.62 230 LEU A C 1
ATOM 1827 O O . LEU A 1 230 ? -3.028 4.757 17.731 1.00 95.62 230 LEU A O 1
ATOM 1831 N N . GLN A 1 231 ? -1.054 3.964 17.018 1.00 93.94 231 GLN A N 1
ATOM 1832 C CA . GLN A 1 231 ? -0.749 3.249 18.270 1.00 93.94 231 GLN A CA 1
ATOM 1833 C C . GLN A 1 231 ? -0.854 4.149 19.506 1.00 93.94 231 GLN A C 1
ATOM 1835 O O . GLN A 1 231 ? -1.414 3.746 20.522 1.00 93.94 231 GLN A O 1
ATOM 1840 N N . LYS A 1 232 ? -0.359 5.389 19.414 1.00 93.69 232 LYS A N 1
ATOM 1841 C CA . LYS A 1 232 ? -0.475 6.368 20.503 1.00 93.69 232 LYS A CA 1
ATOM 1842 C C . LYS A 1 232 ? -1.928 6.744 20.787 1.00 93.69 232 LYS A C 1
ATOM 1844 O O . LYS A 1 232 ? -2.305 6.805 21.948 1.00 93.69 232 LYS A O 1
ATOM 1849 N N . ASN A 1 233 ? -2.734 6.977 19.751 1.00 91.75 233 ASN A N 1
ATOM 1850 C CA . ASN A 1 233 ? -4.139 7.367 19.903 1.00 91.75 233 ASN A CA 1
ATOM 1851 C C . ASN A 1 233 ? -5.042 6.222 20.387 1.00 91.75 233 ASN A C 1
ATOM 1853 O O . ASN A 1 233 ? -6.096 6.507 20.941 1.00 91.75 233 ASN A O 1
ATOM 1857 N N . LEU A 1 234 ? -4.632 4.961 20.219 1.00 87.19 234 LEU A N 1
ATOM 1858 C CA . LEU A 1 234 ? -5.321 3.803 20.803 1.00 87.19 234 LEU A CA 1
ATOM 1859 C C . LEU A 1 234 ? -4.987 3.588 22.289 1.00 87.19 234 LEU A C 1
ATOM 1861 O O . LEU A 1 234 ? -5.760 2.966 23.008 1.00 87.19 234 LEU A O 1
ATOM 1865 N N . ALA A 1 235 ? -3.833 4.074 22.755 1.00 74.44 235 ALA A N 1
ATOM 1866 C CA . ALA A 1 235 ? -3.387 3.909 24.140 1.00 74.44 235 ALA A CA 1
ATOM 1867 C C . ALA A 1 235 ? -3.986 4.944 25.113 1.00 74.44 235 ALA A C 1
ATOM 1869 O O . ALA A 1 235 ? -3.862 4.784 26.328 1.00 74.44 235 ALA A O 1
ATOM 1870 N N . VAL A 1 236 ? -4.607 6.008 24.596 1.00 58.78 236 VAL A N 1
ATOM 1871 C CA . VAL A 1 236 ? -5.266 7.044 25.400 1.00 58.78 236 VAL A CA 1
ATOM 1872 C C . VAL A 1 236 ? -6.691 6.576 25.703 1.00 58.78 236 VAL A C 1
ATOM 1874 O O . VAL A 1 236 ? -7.527 6.543 24.803 1.00 58.78 236 VAL A O 1
ATOM 1877 N N . LYS A 1 237 ? -6.927 6.170 26.955 1.00 48.84 237 LYS A N 1
ATOM 1878 C CA . LYS A 1 237 ? -8.261 5.895 27.511 1.00 48.84 237 LYS A CA 1
ATOM 1879 C C . LYS A 1 237 ? -8.935 7.179 27.970 1.00 48.84 237 LYS A C 1
ATOM 1881 O O . LYS A 1 237 ? -8.217 8.018 28.560 1.00 48.84 237 LYS A O 1
#

Sequence (237 aa):
MLKNHLGKLASQSDFCAFCLCRFSGKTFGANKFLIATAPIRTPLGEIAEDYHLVSYQEMERARSSTHRPFPAKNKYLLFDFQGYKQIDREILTEAIAETCDTMLNPPAKLLGVNGILKFSTEILKWKKFSLDKMTLSCITNYFQISKDGGTGGGIFRKMYGDFLIEAAVILENKNIAMLGNQFLEVAKQWDKIAEDLWQLSLSANVSLLQKMSKEIMGIYCQEKNLYQSLQKNLAVK

Radius of gyration: 19.71 Å; chains: 1; bounding box: 50×37×50 Å

Foldseek 3Di:
DPDDPPDPLPFVLQAQVVLVPPVPPDRDDPDDDDDDPDDDDDPPDPPPPDDDDDDPVRVCCQCQAPDPDDGNNVDDDDDDCVPPDDDALVNLLVSLLSSLCCQQPPPDCCYHLSVLLVCLVVLLVLVVPDLVVLLVVLVVNLLSAPCVVVPHQLVSLLVVLVSQLVSCVNNVHVVSNVLSVLSVVLSVLSNVLSVLSVVCSVPVPSVSSNVSSVSSVVSSVSSNVSSVVSVVSSPPD